Protein AF-A0A444YCC1-F1 (afdb_monomer_lite)

Foldseek 3Di:
DDYDDDDDDDDDDDPPDDDPDDPDPVVVVCVVVVCVVDPDPPDPDDPVVVVVVVCVVCVVVVVVVVVVVVVVVVVVQVVDDPVVVVVCVVVVVVVVVVVVVVVVVVVVVVVVVVVVVVVVVVVVCCVVVVVVVVVVVVVVVVVVVVVVVVVVVVVVVVVVVVVVVVVVVVVVVVVVVVVVVVVVVVVVVVVVVVVVVVVVVVVVVVVVVVPPPDD

pLDDT: mean 73.69, std 21.77, range [30.61, 98.44]

Organism: Arachis hypogaea (NCBI:txid3818)

Secondary structure (DSSP, 8-state):
------------------------HHHHHHHHHHHHHS--TT----HHHHHHHHHHHHTTTHHHHHHHHHHHHHHHHHTS-THHHHHHHHHHHHHHHHHHHHHHHHHHHHHHHHHHHHHHHHHHHHHHHHHHHHHHHHHHHHHHHHHHHHHHHHHHHHHHHHHHHHHHHHHHHHHHHHHHHHHHHHHHHHHHHHHHHHHHHHHHHHHHTTSS---

Radius of gyration: 63.22 Å; chains: 1; bounding box: 136×93×161 Å

Sequence (215 aa):
MASEKTNGEQEMPKKKKNRNEEVKLHDLLNDVVSPILFPEPTNSAPLLHRIKTSLSRNAPLIPQASRNTARDTLLWTRAGSPLRPILLISVGTITILALTGLLVFTLFFLFATINVVIVSLLISLAAAAGCLALFFACVTAIYIAALLVAIFAISTVIFWTIVAIAITTAWIGFFYTVWLVTRKSLGFAKQSLSVTSSAISTCSAAWGTRNLKHD

Structure (mmCIF, N/CA/C/O backbone):
data_AF-A0A444YCC1-F1
#
_entry.id   AF-A0A444YCC1-F1
#
loop_
_atom_site.group_PDB
_atom_site.id
_atom_site.type_symbol
_atom_site.label_atom_id
_atom_site.label_alt_id
_atom_site.label_comp_id
_atom_site.label_asym_id
_atom_site.label_entity_id
_atom_site.label_seq_id
_atom_site.pdbx_PDB_ins_code
_atom_site.Cartn_x
_atom_site.Cartn_y
_atom_site.Cartn_z
_atom_site.occupancy
_atom_site.B_iso_or_equiv
_atom_site.auth_seq_id
_atom_site.auth_comp_id
_atom_site.auth_asym_id
_atom_site.auth_atom_id
_atom_site.pdbx_PDB_model_num
ATOM 1 N N . MET A 1 1 ? -54.655 87.294 47.545 1.00 35.12 1 MET A N 1
ATOM 2 C CA . MET A 1 1 ? -54.633 86.740 48.919 1.00 35.12 1 MET A CA 1
ATOM 3 C C . MET A 1 1 ? -53.958 85.378 48.829 1.00 35.12 1 MET A C 1
ATOM 5 O O . MET A 1 1 ? -54.514 84.517 48.173 1.00 35.12 1 MET A O 1
ATOM 9 N N . ALA A 1 2 ? -52.636 85.325 49.036 1.00 36.91 2 ALA A N 1
ATOM 10 C CA . ALA A 1 2 ? -51.939 84.970 50.296 1.00 36.91 2 ALA A CA 1
ATOM 11 C C . ALA A 1 2 ? -51.845 83.427 50.457 1.00 36.91 2 ALA A C 1
ATOM 13 O O . ALA A 1 2 ? -52.886 82.797 50.552 1.00 36.91 2 ALA A O 1
ATOM 14 N N . SER A 1 3 ? -50.673 82.807 50.192 1.00 37.84 3 SER A N 1
ATOM 15 C CA . SER A 1 3 ? -49.624 82.366 51.169 1.00 37.84 3 SER A CA 1
ATOM 16 C C . SER A 1 3 ? -50.006 81.045 51.885 1.00 37.84 3 SER A C 1
ATOM 18 O O . SER A 1 3 ? -51.179 80.870 52.165 1.00 37.84 3 SER A O 1
ATOM 20 N N . GLU A 1 4 ? -49.188 80.068 52.298 1.00 36.47 4 GLU A N 1
ATOM 21 C CA . GLU A 1 4 ? -47.817 79.549 52.110 1.00 36.47 4 GLU A CA 1
ATOM 22 C C . GLU A 1 4 ? -47.722 78.280 53.027 1.00 36.47 4 GLU A C 1
ATOM 24 O O . GLU A 1 4 ? -48.294 78.328 54.110 1.00 36.47 4 GLU A O 1
ATOM 29 N N . LYS A 1 5 ? -46.971 77.217 52.630 1.00 40.78 5 LYS A N 1
ATOM 30 C CA . LYS A 1 5 ? -46.350 76.102 53.441 1.00 40.78 5 LYS A CA 1
ATOM 31 C C . LYS A 1 5 ? -47.263 75.175 54.302 1.00 40.78 5 LYS A C 1
ATOM 33 O O . LYS A 1 5 ? -48.342 75.565 54.696 1.00 40.78 5 LYS A O 1
ATOM 38 N N . THR A 1 6 ? -46.959 73.913 54.666 1.00 37.59 6 THR A N 1
ATOM 39 C CA . THR A 1 6 ? -45.762 73.031 54.674 1.00 37.59 6 THR A CA 1
ATOM 40 C C . THR A 1 6 ? -46.184 71.570 54.955 1.00 37.59 6 THR A C 1
ATOM 42 O O . THR A 1 6 ? -47.067 71.359 55.773 1.00 37.59 6 THR A O 1
ATOM 45 N N . ASN A 1 7 ? -45.452 70.620 54.353 1.00 34.84 7 ASN A N 1
ATOM 46 C CA . ASN A 1 7 ? -44.925 69.334 54.866 1.00 34.84 7 ASN A CA 1
ATOM 47 C C . ASN A 1 7 ? -45.814 68.290 55.594 1.00 34.84 7 ASN A C 1
ATOM 49 O O . ASN A 1 7 ? -46.506 68.594 56.559 1.00 34.84 7 ASN A O 1
ATOM 53 N N . GLY A 1 8 ? -45.644 67.013 55.220 1.00 34.38 8 GLY A N 1
ATOM 54 C CA . GLY A 1 8 ? -46.211 65.861 55.932 1.00 34.38 8 GLY A CA 1
ATOM 55 C C . GLY A 1 8 ? -45.996 64.517 55.226 1.00 34.38 8 GLY A C 1
ATOM 56 O O . GLY A 1 8 ? -46.880 64.032 54.530 1.00 34.38 8 GLY A O 1
ATOM 57 N N . GLU A 1 9 ? -44.817 63.933 55.429 1.00 35.31 9 GLU A N 1
ATOM 58 C CA . GLU A 1 9 ? -44.459 62.526 55.198 1.00 35.31 9 GLU A CA 1
ATOM 59 C C . GLU A 1 9 ? -45.426 61.562 55.919 1.00 35.31 9 GLU A C 1
ATOM 61 O O . GLU A 1 9 ? -45.633 61.714 57.124 1.00 35.31 9 GLU A O 1
ATOM 66 N N . GLN A 1 10 ? -45.956 60.537 55.234 1.00 35.91 10 GLN A N 1
ATOM 67 C CA . GLN A 1 10 ? -46.425 59.301 55.881 1.00 35.91 10 GLN A CA 1
ATOM 68 C C . GLN A 1 10 ? -46.111 58.062 55.030 1.00 35.91 10 GLN A C 1
ATOM 70 O O . GLN A 1 10 ? -46.593 57.887 53.912 1.00 35.91 10 GLN A O 1
ATOM 75 N N . GLU A 1 11 ? -45.278 57.209 55.619 1.00 32.84 11 GLU A N 1
ATOM 76 C CA . GLU A 1 11 ? -44.880 55.878 55.175 1.00 32.84 11 GLU A CA 1
ATOM 77 C C . GLU A 1 11 ? -46.021 54.838 55.214 1.00 32.84 11 GLU A C 1
ATOM 79 O O . GLU A 1 11 ? -46.992 54.996 55.953 1.00 32.84 11 GLU A O 1
ATOM 84 N N . MET A 1 12 ? -45.762 53.704 54.532 1.00 30.61 12 MET A N 1
ATOM 85 C CA . MET A 1 12 ? -46.132 52.294 54.829 1.00 30.61 12 MET A CA 1
ATOM 86 C C . MET A 1 12 ? -46.953 51.589 53.720 1.00 30.61 12 MET A C 1
ATOM 88 O O . MET A 1 12 ? -47.753 52.242 53.058 1.00 30.61 12 MET A O 1
ATOM 92 N N . PRO A 1 13 ? -46.882 50.242 53.546 1.00 36.12 13 PRO A N 1
ATOM 93 C CA . PRO A 1 13 ? -45.971 49.255 54.140 1.00 36.12 13 PRO A CA 1
ATOM 94 C C . PRO A 1 13 ? -45.279 48.302 53.132 1.00 36.12 13 PRO A C 1
ATOM 96 O O . PRO A 1 13 ? -45.793 47.931 52.075 1.00 36.12 13 PRO A O 1
ATOM 99 N N . LYS A 1 14 ? -44.123 47.778 53.564 1.00 38.72 14 LYS A N 1
ATOM 100 C CA . LYS A 1 14 ? -43.432 46.602 53.012 1.00 38.72 14 LYS A CA 1
ATOM 101 C C . LYS A 1 14 ? -44.364 45.383 52.951 1.00 38.72 14 LYS A C 1
ATOM 103 O O . LYS A 1 14 ? -44.656 44.776 53.980 1.00 38.72 14 LYS A O 1
ATOM 108 N N . LYS A 1 15 ? -44.730 44.931 51.746 1.00 32.81 15 LYS A N 1
ATOM 109 C CA . LYS A 1 15 ? -45.327 43.600 51.544 1.00 32.81 15 LYS A CA 1
ATOM 110 C C . LYS A 1 15 ? -44.224 42.578 51.266 1.00 32.81 15 LYS A C 1
ATOM 112 O O . LYS A 1 15 ? -43.825 42.334 50.132 1.00 32.81 15 LYS A O 1
ATOM 117 N N . LYS A 1 16 ? -43.718 42.002 52.356 1.00 37.00 16 LYS A N 1
ATOM 118 C CA . LYS A 1 16 ? -42.824 40.841 52.398 1.00 37.00 16 LYS A CA 1
ATOM 119 C C . LYS A 1 16 ? -43.537 39.667 51.711 1.00 37.00 16 LYS A C 1
ATOM 121 O O . LYS A 1 16 ? -44.428 39.049 52.292 1.00 37.00 16 LYS A O 1
ATOM 126 N N . LYS A 1 17 ? -43.211 39.399 50.445 1.00 34.69 17 LYS A N 1
ATOM 127 C CA . LYS A 1 17 ? -43.774 38.272 49.693 1.00 34.69 17 LYS A CA 1
ATOM 128 C C . LYS A 1 17 ? -43.020 36.997 50.068 1.00 34.69 17 LYS A C 1
ATOM 130 O O . LYS A 1 17 ? -42.073 36.608 49.398 1.00 34.69 17 LYS A O 1
ATOM 135 N N . ASN A 1 18 ? -43.454 36.369 51.158 1.00 35.28 18 ASN A N 1
ATOM 136 C CA . ASN A 1 18 ? -43.171 34.963 51.422 1.00 35.28 18 ASN A CA 1
ATOM 137 C C . ASN A 1 18 ? -43.801 34.110 50.310 1.00 35.28 18 ASN A C 1
ATOM 139 O O . ASN A 1 18 ? -45.021 33.994 50.238 1.00 35.28 18 ASN A O 1
ATOM 143 N N . ARG A 1 19 ? -42.947 33.536 49.465 1.00 34.12 19 ARG A N 1
ATOM 144 C CA . ARG A 1 19 ? -43.126 32.295 48.691 1.00 34.12 19 ARG A CA 1
ATOM 145 C C . ARG A 1 19 ? -41.697 31.738 48.590 1.00 34.12 19 ARG A C 1
ATOM 147 O O . ARG A 1 19 ? -40.915 32.306 47.845 1.00 34.12 19 ARG A O 1
ATOM 154 N N . ASN A 1 20 ? -41.190 30.814 49.410 1.00 36.00 20 ASN A N 1
ATOM 155 C CA . ASN A 1 20 ? -41.773 29.571 49.922 1.00 36.00 20 ASN A CA 1
ATOM 156 C C . ASN A 1 20 ? -42.631 28.851 48.882 1.00 36.00 20 ASN A C 1
ATOM 158 O O . ASN A 1 20 ? -43.726 28.394 49.173 1.00 36.00 20 ASN A O 1
ATOM 162 N N . GLU A 1 21 ? -42.099 28.769 47.667 1.00 41.75 21 GLU A N 1
ATOM 163 C CA . GLU A 1 21 ? -42.385 27.678 46.748 1.00 41.75 21 GLU A CA 1
ATOM 164 C C . GLU A 1 21 ? -41.040 27.023 46.446 1.00 41.75 21 GLU A C 1
ATOM 166 O O . GLU A 1 21 ? -40.061 27.666 46.069 1.00 41.75 21 GLU A O 1
ATOM 171 N N . GLU A 1 22 ? -40.983 25.748 46.793 1.00 45.16 22 GLU A N 1
ATOM 172 C CA . GLU A 1 22 ? -39.849 24.856 46.676 1.00 45.16 22 GLU A CA 1
ATOM 173 C C . GLU A 1 22 ? -39.360 24.855 45.225 1.00 45.16 22 GLU A C 1
ATOM 175 O O . GLU A 1 22 ? -40.080 24.406 44.336 1.00 45.16 22 GLU A O 1
ATOM 180 N N . VAL A 1 23 ? -38.133 25.326 44.987 1.00 43.66 23 VAL A N 1
ATOM 181 C CA . VAL A 1 23 ? -37.444 25.148 43.702 1.00 43.66 23 VAL A CA 1
ATOM 182 C C . VAL A 1 23 ? -37.165 23.655 43.548 1.00 43.66 23 VAL A C 1
ATOM 184 O O . VAL A 1 23 ? -36.141 23.127 43.984 1.00 43.66 23 VAL A O 1
ATOM 187 N N . LYS A 1 24 ? -38.153 22.944 43.014 1.00 50.44 24 LYS A N 1
ATOM 188 C CA . LYS A 1 24 ? -38.101 21.514 42.746 1.00 50.44 24 LYS A CA 1
ATOM 189 C C . LYS A 1 24 ? -37.291 21.292 41.479 1.00 50.44 24 LYS A C 1
ATOM 191 O O . LYS A 1 24 ? -37.405 22.035 40.510 1.00 50.44 24 LYS A O 1
ATOM 196 N N . LEU A 1 25 ? -36.516 20.209 41.473 1.00 49.31 25 LEU A N 1
ATOM 197 C CA . LEU A 1 25 ? -35.691 19.747 40.349 1.00 49.31 25 LEU A CA 1
ATOM 198 C C . LEU A 1 25 ? -36.462 19.706 39.011 1.00 49.31 25 LEU A C 1
ATOM 200 O O . LEU A 1 25 ? -35.866 19.836 37.948 1.00 49.31 25 LEU A O 1
ATOM 204 N N . HIS A 1 26 ? -37.787 19.556 39.085 1.00 48.75 26 HIS A N 1
ATOM 205 C CA . HIS A 1 26 ? -38.714 19.583 37.959 1.00 48.75 26 HIS A CA 1
ATOM 206 C C . HIS A 1 26 ? -38.816 20.948 37.264 1.00 48.75 26 HIS A C 1
ATOM 208 O O . HIS A 1 26 ? -38.885 20.957 36.041 1.00 48.75 26 HIS A O 1
ATOM 214 N N . ASP A 1 27 ? -38.753 22.074 37.984 1.00 54.50 27 ASP A N 1
ATOM 215 C CA . ASP A 1 27 ? -38.752 23.408 37.359 1.00 54.50 27 ASP A CA 1
ATOM 216 C C . ASP A 1 27 ? -37.454 23.650 36.591 1.00 54.50 27 ASP A C 1
ATOM 218 O O . ASP A 1 27 ? -37.480 24.183 35.489 1.00 54.50 27 ASP A O 1
ATOM 222 N N . LEU A 1 28 ? -36.321 23.170 37.114 1.00 56.84 28 LEU A N 1
ATOM 223 C CA . LEU A 1 28 ? -35.037 23.261 36.414 1.00 56.84 28 LEU A CA 1
ATOM 224 C C . LEU A 1 28 ? -34.970 22.323 35.208 1.00 56.84 28 LEU A C 1
ATOM 226 O O . LEU A 1 28 ? -34.358 22.660 34.200 1.00 56.84 28 LEU A O 1
ATOM 230 N N . LEU A 1 29 ? -35.609 21.153 35.287 1.00 58.28 29 LEU A N 1
ATOM 231 C CA . LEU A 1 29 ? -35.707 20.251 34.144 1.00 58.28 29 LEU A CA 1
ATOM 232 C C . LEU A 1 29 ? -36.605 20.850 33.057 1.00 58.28 29 LEU A C 1
ATOM 234 O O . LEU A 1 29 ? -36.247 20.800 31.886 1.00 58.28 29 LEU A O 1
ATOM 238 N N . ASN A 1 30 ? -37.735 21.448 33.439 1.00 59.72 30 ASN A N 1
ATOM 239 C CA . ASN A 1 30 ? -38.674 22.062 32.507 1.00 59.72 30 ASN A CA 1
ATOM 240 C C . ASN A 1 30 ? -38.105 23.348 31.882 1.00 59.72 30 ASN A C 1
ATOM 242 O O . ASN A 1 30 ? -38.304 23.585 30.696 1.00 59.72 30 ASN A O 1
ATOM 246 N N . ASP A 1 31 ? -37.316 24.123 32.630 1.00 58.84 31 ASP A N 1
ATOM 247 C CA . ASP A 1 31 ? -36.595 25.305 32.135 1.00 58.84 31 ASP A CA 1
ATOM 248 C C . ASP A 1 31 ? -35.421 24.942 31.204 1.00 58.84 31 ASP A C 1
ATOM 250 O O . ASP A 1 31 ? -35.111 25.668 30.265 1.00 58.84 31 ASP A O 1
ATOM 254 N N . VAL A 1 32 ? -34.801 23.770 31.390 1.00 56.09 32 VAL A N 1
ATOM 255 C CA . VAL A 1 32 ? -33.779 23.238 30.468 1.00 56.09 32 VAL A CA 1
ATOM 256 C C . VAL A 1 32 ? -34.406 22.607 29.219 1.00 56.09 32 VAL A C 1
ATOM 258 O O . VAL A 1 32 ? -33.823 22.676 28.139 1.00 56.09 32 VAL A O 1
ATOM 261 N N . VAL A 1 33 ? -35.594 22.011 29.345 1.00 56.41 33 VAL A N 1
ATOM 262 C CA . VAL A 1 33 ? -36.307 21.306 28.265 1.00 56.41 33 VAL A CA 1
ATOM 263 C C . VAL A 1 33 ? -37.128 22.258 27.382 1.00 56.41 33 VAL A C 1
ATOM 265 O O . VAL A 1 33 ? -37.173 22.070 26.166 1.00 56.41 33 VAL A O 1
ATOM 268 N N . SER A 1 34 ? -37.711 23.316 27.950 1.00 49.16 34 SER A N 1
ATOM 269 C CA . SER A 1 34 ? -38.499 24.333 27.233 1.00 49.16 34 SER A CA 1
ATOM 270 C C . SER A 1 34 ? -37.759 24.980 26.040 1.00 49.16 34 SER A C 1
ATOM 272 O O . SER A 1 34 ? -38.293 24.954 24.928 1.00 49.16 34 SER A O 1
ATOM 274 N N . PRO A 1 35 ? -36.497 25.445 26.167 1.00 50.81 35 PRO A N 1
ATOM 275 C CA . PRO A 1 35 ? -35.747 26.023 25.047 1.00 50.81 35 PRO A CA 1
ATOM 276 C C . PRO A 1 35 ? -35.189 24.986 24.056 1.00 50.81 35 PRO A C 1
ATOM 278 O O . PRO A 1 35 ? -34.609 25.371 23.041 1.00 50.81 35 PRO A O 1
ATOM 281 N N . ILE A 1 36 ? -35.316 23.685 24.346 1.00 51.00 36 ILE A N 1
ATOM 282 C CA . ILE A 1 36 ? -34.936 22.590 23.436 1.00 51.00 36 ILE A CA 1
ATOM 283 C C . ILE A 1 36 ? -36.119 22.204 22.533 1.00 51.00 36 ILE A C 1
ATOM 285 O O . ILE A 1 36 ? -35.900 21.801 21.392 1.00 51.00 36 ILE A O 1
ATOM 289 N N . LEU A 1 37 ? -37.359 22.349 23.016 1.00 49.47 37 LEU A N 1
ATOM 290 C CA . LEU A 1 37 ? -38.579 21.977 22.288 1.00 49.47 37 LEU A CA 1
ATOM 291 C C . LEU A 1 37 ? -39.201 23.117 21.463 1.00 49.47 37 LEU A C 1
ATOM 293 O O . LEU A 1 37 ? -39.882 22.820 20.485 1.00 49.47 37 LEU A O 1
ATOM 297 N N . PHE A 1 38 ? -38.945 24.392 21.791 1.00 46.38 38 PHE A N 1
ATOM 298 C CA . PHE A 1 38 ? -39.441 25.541 21.017 1.00 46.38 38 PHE A CA 1
ATOM 299 C C . PHE A 1 38 ? -38.315 26.539 20.685 1.00 46.38 38 PHE A C 1
ATOM 301 O O . PHE A 1 38 ? -37.919 27.331 21.542 1.00 46.38 38 PHE A O 1
ATOM 308 N N . PRO A 1 39 ? -37.762 26.514 19.458 1.00 44.41 39 PRO A N 1
ATOM 309 C CA . PRO A 1 39 ? -36.734 27.462 19.041 1.00 44.41 39 PRO A CA 1
ATOM 310 C C . PRO A 1 39 ? -37.333 28.833 18.678 1.00 44.41 39 PRO A C 1
ATOM 312 O O . PRO A 1 39 ? -38.120 28.947 17.742 1.00 44.41 39 PRO A O 1
ATOM 315 N N . GLU A 1 40 ? -36.895 29.886 19.372 1.00 43.38 40 GLU A N 1
ATOM 316 C CA . GLU A 1 40 ? -37.082 31.283 18.949 1.00 43.38 40 GLU A CA 1
ATOM 317 C C . GLU A 1 40 ? -36.121 31.583 17.766 1.00 43.38 40 GLU A C 1
ATOM 319 O O . GLU A 1 40 ? -34.923 31.283 17.862 1.00 43.38 40 GLU A O 1
ATOM 324 N N . PRO A 1 41 ? -36.590 32.153 16.639 1.00 48.22 41 PRO A N 1
ATOM 325 C CA . PRO A 1 41 ? -35.938 32.053 15.323 1.00 48.22 41 PRO A CA 1
ATOM 326 C C . PRO A 1 41 ? -34.721 32.971 15.081 1.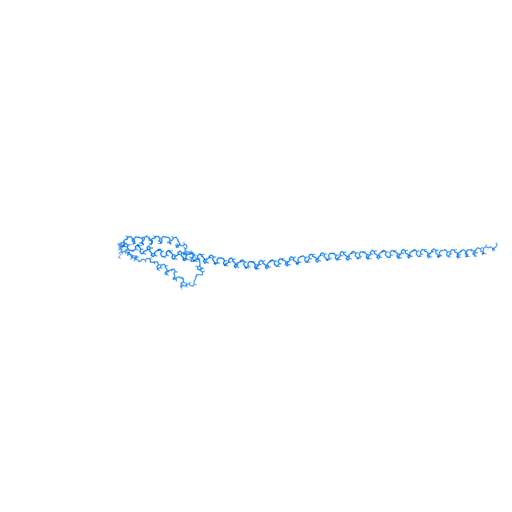00 48.22 41 PRO A C 1
ATOM 328 O O . PRO A 1 41 ? -34.418 33.285 13.933 1.00 48.22 41 PRO A O 1
ATOM 331 N N . THR A 1 42 ? -34.002 33.430 16.110 1.00 47.56 42 THR A N 1
ATOM 332 C CA . THR A 1 42 ? -33.028 34.531 15.932 1.00 47.56 42 THR A CA 1
ATOM 333 C C . THR A 1 42 ? -31.608 34.297 16.437 1.00 47.56 42 THR A C 1
ATOM 335 O O . THR A 1 42 ? -30.797 35.209 16.319 1.00 47.56 42 THR A O 1
ATOM 338 N N . ASN A 1 43 ? -31.230 33.113 16.935 1.00 44.94 43 ASN A N 1
ATOM 339 C CA . ASN A 1 43 ? -29.835 32.895 17.349 1.00 44.94 43 ASN A CA 1
ATOM 340 C C . ASN A 1 43 ? -29.288 31.494 17.044 1.00 44.94 43 ASN A C 1
ATOM 342 O O . ASN A 1 43 ? -29.408 30.555 17.833 1.00 44.94 43 ASN A O 1
ATOM 346 N N . SER A 1 44 ? -28.597 31.412 15.908 1.00 47.88 44 SER A N 1
ATOM 347 C CA . SER A 1 44 ? -27.815 30.283 15.395 1.00 47.88 44 SER A CA 1
ATOM 348 C C . SER A 1 44 ? -26.550 30.010 16.227 1.00 47.88 44 SER A C 1
ATOM 350 O O . SER A 1 44 ? -25.430 30.149 15.741 1.00 47.88 44 SER A O 1
ATOM 352 N N . ALA A 1 45 ? -26.703 29.632 17.498 1.00 54.94 45 ALA A N 1
ATOM 353 C CA . ALA A 1 45 ? -25.598 29.152 18.330 1.00 54.94 45 ALA A CA 1
ATOM 354 C C . ALA A 1 45 ? -25.638 27.612 18.428 1.00 54.94 45 ALA A C 1
ATOM 356 O O . ALA A 1 45 ? -26.681 27.057 18.780 1.00 54.94 45 ALA A O 1
ATOM 357 N N . PRO A 1 46 ? -24.530 26.899 18.141 1.00 54.50 46 PRO A N 1
ATOM 358 C CA . PRO A 1 46 ? -24.527 25.442 18.045 1.00 54.50 46 PRO A CA 1
ATOM 359 C C . PRO A 1 46 ? -24.881 24.786 19.387 1.00 54.50 46 PRO A C 1
ATOM 361 O O . PRO A 1 46 ? -24.316 25.126 20.429 1.00 54.50 46 PRO A O 1
ATOM 364 N N . LEU A 1 47 ? -25.797 23.810 19.350 1.00 56.12 47 LEU A N 1
ATOM 365 C CA . LEU A 1 47 ? -26.357 23.099 20.513 1.00 56.12 47 LEU A CA 1
ATOM 366 C C . LEU A 1 47 ? -25.282 22.575 21.477 1.00 56.12 47 LEU A C 1
ATOM 368 O O . LEU A 1 47 ? -25.432 22.652 22.695 1.00 56.12 47 LEU A O 1
ATOM 372 N N . LEU A 1 48 ? -24.146 22.129 20.938 1.00 49.12 48 LEU A N 1
ATOM 373 C CA . LEU A 1 48 ? -23.011 21.627 21.712 1.00 49.12 48 LEU A CA 1
ATOM 374 C C . LEU A 1 48 ? -22.342 22.705 22.574 1.00 49.12 48 LEU A C 1
ATOM 376 O O . LEU A 1 48 ? -21.863 22.400 23.663 1.00 49.12 48 LEU A O 1
ATOM 380 N N . HIS A 1 49 ? -22.342 23.968 22.137 1.00 53.03 49 HIS A N 1
ATOM 381 C CA . HIS A 1 49 ? -21.794 25.072 22.923 1.00 53.03 49 HIS A CA 1
ATOM 382 C C . HIS A 1 49 ? -22.676 25.374 24.140 1.00 53.03 49 HIS A C 1
ATOM 384 O O . HIS A 1 49 ? -22.149 25.601 25.225 1.00 53.03 49 HIS A O 1
ATOM 390 N N . ARG A 1 50 ? -24.008 25.304 23.993 1.00 54.50 50 ARG A N 1
ATOM 391 C CA . ARG A 1 50 ? -24.964 25.484 25.103 1.00 54.50 50 ARG A CA 1
ATOM 392 C C . ARG A 1 50 ? -24.976 24.306 26.074 1.00 54.50 50 ARG A C 1
ATOM 394 O O . ARG A 1 50 ? -25.012 24.516 27.281 1.00 54.50 50 ARG A O 1
ATOM 401 N N . ILE A 1 51 ? -24.881 23.075 25.573 1.00 61.72 51 ILE A N 1
ATOM 402 C CA . ILE A 1 51 ? -24.783 21.884 26.430 1.00 61.72 51 ILE A CA 1
ATOM 403 C C . ILE A 1 51 ? -23.475 21.925 27.230 1.00 61.72 51 ILE A C 1
ATOM 405 O O . ILE A 1 51 ? -23.482 21.693 28.435 1.00 61.72 51 ILE A O 1
ATOM 409 N N . LYS A 1 52 ? -22.361 22.306 26.593 1.00 60.88 52 LYS A N 1
ATOM 410 C CA . LYS A 1 52 ? -21.056 22.436 27.250 1.00 60.88 52 LYS A CA 1
ATOM 411 C C . LYS A 1 52 ? -21.034 23.543 28.312 1.00 60.88 52 LYS A C 1
ATOM 413 O O . LYS A 1 52 ? -20.460 23.322 29.375 1.00 60.88 52 LYS A O 1
ATOM 418 N N . THR A 1 53 ? -21.668 24.697 28.080 1.00 58.97 53 THR A N 1
ATOM 419 C CA . THR A 1 53 ? -21.714 25.795 29.068 1.00 58.97 53 THR A CA 1
ATOM 420 C C . THR A 1 53 ? -22.715 25.558 30.200 1.00 58.97 53 THR A C 1
ATOM 422 O O . THR A 1 53 ? -22.417 25.909 31.343 1.00 58.97 53 THR A O 1
ATOM 425 N N . SER A 1 54 ? -23.855 24.907 29.945 1.00 52.12 54 SER A N 1
ATOM 426 C CA . SER A 1 54 ? -24.772 24.481 31.016 1.00 52.12 54 SER A CA 1
ATOM 427 C C . SER A 1 54 ? -24.180 23.356 31.862 1.00 52.12 54 SER A C 1
ATOM 429 O O . SER A 1 54 ? -24.297 23.374 33.088 1.00 52.12 54 SER A O 1
ATOM 431 N N . LEU A 1 55 ? -23.478 22.406 31.239 1.00 58.06 55 LEU A N 1
ATOM 432 C CA . LEU A 1 55 ? -22.814 21.330 31.965 1.00 58.06 55 LEU A CA 1
ATOM 433 C C . LEU A 1 55 ? -21.614 21.848 32.766 1.00 58.06 55 LEU A C 1
ATOM 435 O O . LEU A 1 55 ? -21.446 21.433 33.905 1.00 58.06 55 LEU A O 1
ATOM 439 N N . SER A 1 56 ? -20.829 22.807 32.256 1.00 60.22 56 SER A N 1
ATOM 440 C CA . SER A 1 56 ? -19.722 23.387 33.035 1.00 60.22 56 SER A CA 1
ATOM 441 C C . SER A 1 56 ? -20.196 24.235 34.220 1.00 60.22 56 SER A C 1
ATOM 443 O O . SER A 1 56 ? -19.469 24.349 35.204 1.00 60.22 56 SER A O 1
ATOM 445 N N . ARG A 1 57 ? -21.402 24.821 34.156 1.00 57.12 57 ARG A N 1
ATOM 446 C CA . ARG A 1 57 ? -22.007 25.548 35.286 1.00 57.12 57 ARG A CA 1
ATOM 447 C C . ARG A 1 57 ? -22.597 24.623 36.350 1.00 57.12 57 ARG A C 1
ATOM 449 O O . ARG A 1 57 ? -22.485 24.934 37.530 1.00 57.12 57 ARG A O 1
ATOM 456 N N . ASN A 1 58 ? -23.169 23.487 35.953 1.00 54.53 58 ASN A N 1
ATOM 457 C CA . ASN A 1 58 ? -23.847 22.574 36.880 1.00 54.53 58 ASN A CA 1
ATOM 458 C C . ASN A 1 58 ? -22.978 21.395 37.352 1.00 54.53 58 ASN A C 1
ATOM 460 O O . ASN A 1 58 ? -23.262 20.826 38.402 1.00 54.53 58 ASN A O 1
ATOM 464 N N . ALA A 1 59 ? -21.889 21.058 36.654 1.00 61.25 59 ALA A N 1
ATOM 465 C CA . ALA A 1 59 ? -20.945 20.007 37.045 1.00 61.25 59 ALA A CA 1
ATOM 466 C C . ALA A 1 59 ? -20.417 20.108 38.493 1.00 61.25 59 ALA A C 1
ATOM 468 O O . ALA A 1 59 ? -20.390 19.076 39.163 1.00 61.25 59 ALA A O 1
ATOM 469 N N . PRO A 1 60 ? -20.047 21.289 39.036 1.00 64.12 60 PRO A N 1
ATOM 470 C CA . PRO A 1 60 ? -19.606 21.380 40.431 1.00 64.12 60 PRO A CA 1
ATOM 471 C C . PRO A 1 60 ? -20.752 21.267 41.454 1.00 64.12 60 PRO A C 1
ATOM 473 O O . PRO A 1 60 ? -20.489 21.057 42.638 1.00 64.12 60 PRO A O 1
ATOM 476 N N . LEU A 1 61 ? -22.014 21.367 41.021 1.00 60.56 61 LEU A N 1
ATOM 477 C CA . LEU A 1 61 ? -23.196 21.302 41.889 1.00 60.56 61 LEU A CA 1
ATOM 478 C C . LEU A 1 61 ? -23.766 19.881 42.020 1.00 60.56 61 LEU A C 1
ATOM 480 O O . LEU A 1 61 ? -24.398 19.574 43.028 1.00 60.56 61 LEU A O 1
ATOM 484 N N . ILE A 1 62 ? -23.490 18.985 41.066 1.00 67.69 62 ILE A N 1
ATOM 485 C CA . ILE A 1 62 ? -23.931 17.576 41.106 1.00 67.69 62 ILE A CA 1
ATOM 486 C C . ILE A 1 62 ? -23.387 16.831 42.345 1.00 67.69 62 ILE A C 1
ATOM 488 O O . ILE A 1 62 ? -24.175 16.169 43.029 1.00 67.69 62 ILE A O 1
ATOM 492 N N . PRO A 1 63 ? -22.093 16.960 42.716 1.00 69.06 63 PRO A N 1
ATOM 493 C CA . PRO A 1 63 ? -21.569 16.322 43.921 1.00 69.06 63 PRO A CA 1
ATOM 494 C C . PRO A 1 63 ? -22.196 16.884 45.198 1.00 69.06 63 PRO A C 1
ATOM 496 O O . PRO A 1 63 ? -22.393 16.147 46.163 1.00 69.06 63 PRO A O 1
ATOM 499 N N . GLN A 1 64 ? -22.513 18.184 45.216 1.00 65.69 64 GLN A N 1
ATOM 500 C CA . GLN A 1 64 ? -23.093 18.853 46.382 1.00 65.69 64 GLN A CA 1
ATOM 501 C C . GLN A 1 64 ? -24.566 18.473 46.577 1.00 65.69 64 GLN A C 1
ATOM 503 O O . GLN A 1 64 ? -24.953 18.114 47.688 1.00 65.69 64 GLN A O 1
ATOM 508 N N . ALA A 1 65 ? -25.357 18.456 45.501 1.00 64.81 65 ALA A N 1
ATOM 509 C CA . ALA A 1 65 ? -26.747 18.005 45.524 1.00 64.81 65 ALA A CA 1
ATOM 510 C C . ALA A 1 65 ? -26.854 16.523 45.921 1.00 64.81 65 ALA A C 1
ATOM 512 O O . ALA A 1 65 ? -27.640 16.177 46.800 1.00 64.81 65 ALA A O 1
ATOM 513 N N . SER A 1 66 ? -25.988 15.664 45.368 1.00 71.69 66 SER A N 1
ATOM 514 C CA . SER A 1 66 ? -25.903 14.252 45.760 1.00 71.69 66 SER A CA 1
ATOM 515 C C . SER A 1 66 ? -25.600 14.084 47.252 1.00 71.69 66 SER A C 1
ATOM 517 O O . SER A 1 66 ? -26.272 13.311 47.935 1.00 71.69 66 SER A O 1
ATOM 519 N N . ARG A 1 67 ? -24.625 14.833 47.786 1.00 72.44 67 ARG A N 1
ATOM 520 C CA . ARG A 1 67 ? -24.257 14.765 49.208 1.00 72.44 67 ARG A CA 1
ATOM 521 C C . ARG A 1 67 ? -25.383 15.211 50.134 1.00 72.44 67 ARG A C 1
ATOM 523 O O . ARG A 1 67 ? -25.528 14.633 51.210 1.00 72.44 67 ARG A O 1
ATOM 530 N N . ASN A 1 68 ? -26.154 16.221 49.739 1.00 74.44 68 ASN A N 1
ATOM 531 C CA . ASN A 1 68 ? -27.247 16.735 50.558 1.00 74.44 68 ASN A CA 1
ATOM 532 C C . ASN A 1 68 ? -28.425 15.752 50.595 1.00 74.44 68 ASN A C 1
ATOM 534 O O . ASN A 1 68 ? -28.900 15.404 51.671 1.00 74.44 68 ASN A O 1
ATOM 538 N N . THR A 1 69 ? -28.802 15.188 49.444 1.00 70.88 69 THR A N 1
ATOM 539 C CA . THR A 1 69 ? -29.830 14.139 49.370 1.00 70.88 69 THR A CA 1
ATOM 540 C C . THR A 1 69 ? -29.403 12.858 50.090 1.00 70.88 69 THR A C 1
ATOM 542 O O . THR A 1 69 ? -30.218 12.224 50.763 1.00 70.88 69 THR A O 1
ATOM 545 N N . ALA A 1 70 ? -28.119 12.489 50.020 1.00 70.81 70 ALA A N 1
ATOM 546 C CA . ALA A 1 70 ? -27.583 11.367 50.785 1.00 70.81 70 ALA A CA 1
ATOM 547 C C . ALA A 1 70 ? -27.691 11.610 52.297 1.00 70.81 70 ALA A C 1
ATOM 549 O O . ALA A 1 70 ? -28.024 10.692 53.033 1.00 70.81 70 ALA A O 1
ATOM 550 N N . ARG A 1 71 ? -27.462 12.838 52.783 1.00 75.31 71 ARG A N 1
ATOM 551 C CA . ARG A 1 71 ? -27.615 13.163 54.211 1.00 75.31 71 ARG A CA 1
ATOM 552 C C . ARG A 1 71 ? -29.066 13.139 54.675 1.00 75.31 71 ARG A C 1
ATOM 554 O O . ARG A 1 71 ? -29.326 12.579 55.736 1.00 75.31 71 ARG A O 1
ATOM 561 N N . ASP A 1 72 ? -29.989 13.684 53.889 1.00 74.69 72 ASP A N 1
ATOM 562 C CA . ASP A 1 72 ? -31.415 13.690 54.239 1.00 74.69 72 ASP A CA 1
ATOM 563 C C . ASP A 1 72 ? -32.001 12.280 54.267 1.00 74.69 72 ASP A C 1
ATOM 565 O O . ASP A 1 72 ? -32.705 11.911 55.207 1.00 74.69 72 ASP A O 1
ATOM 569 N N . THR A 1 73 ? -31.649 11.448 53.286 1.00 72.06 73 THR A N 1
ATOM 570 C CA . THR A 1 73 ? -32.052 10.036 53.284 1.00 72.06 73 THR A CA 1
ATOM 571 C C . THR A 1 73 ? -31.439 9.279 54.463 1.00 72.06 73 THR A C 1
ATOM 573 O O . THR A 1 73 ? -32.147 8.527 55.127 1.00 72.06 73 THR A O 1
ATOM 576 N N . LEU A 1 74 ? -30.176 9.532 54.820 1.00 70.81 74 LEU A N 1
ATOM 577 C CA . LEU A 1 74 ? -29.519 8.884 55.964 1.00 70.81 74 LEU A CA 1
ATOM 578 C C . LEU A 1 74 ? -30.141 9.311 57.308 1.00 70.81 74 LEU A C 1
ATOM 580 O O . LEU A 1 74 ? -30.407 8.462 58.159 1.00 70.81 74 LEU A O 1
ATOM 584 N N . LEU A 1 75 ? -30.463 10.595 57.491 1.00 72.44 75 LEU A N 1
ATOM 585 C CA . LEU A 1 75 ? -31.171 11.082 58.683 1.00 72.44 75 LEU A CA 1
ATOM 586 C C . LEU A 1 75 ? -32.597 10.517 58.774 1.00 72.44 75 LEU A C 1
ATOM 588 O O . LEU A 1 75 ? -33.007 10.070 59.845 1.00 72.44 75 LEU A O 1
ATOM 592 N N . TRP A 1 76 ? -33.316 10.440 57.651 1.00 70.38 76 TRP A N 1
ATOM 593 C CA . TRP A 1 76 ? -34.646 9.830 57.577 1.00 70.38 76 TRP A CA 1
ATOM 594 C C . TRP A 1 76 ? -34.625 8.328 57.898 1.00 70.38 76 TRP A C 1
ATOM 596 O O . TRP A 1 76 ? -35.508 7.829 58.595 1.00 70.38 76 TRP A O 1
ATOM 606 N N . THR A 1 77 ? -33.588 7.603 57.465 1.00 67.00 77 THR A N 1
ATOM 607 C CA . THR A 1 77 ? -33.426 6.178 57.806 1.00 67.00 77 THR A CA 1
ATOM 608 C C . THR A 1 77 ? -33.112 5.943 59.279 1.00 67.00 77 THR A C 1
ATOM 610 O O . THR A 1 77 ? -33.482 4.901 59.815 1.00 67.00 77 THR A O 1
ATOM 613 N N . ARG A 1 78 ? -32.478 6.915 59.948 1.00 65.75 78 ARG A N 1
ATOM 614 C CA . ARG A 1 78 ? -32.124 6.840 61.372 1.00 65.75 78 ARG A CA 1
ATOM 615 C C . ARG A 1 78 ? -33.290 7.198 62.302 1.00 65.75 78 ARG A C 1
ATOM 617 O O . ARG A 1 78 ? -33.270 6.798 63.460 1.00 65.75 78 ARG A O 1
ATOM 624 N N . ALA A 1 79 ? -34.297 7.919 61.805 1.00 69.88 79 ALA A N 1
ATOM 625 C CA . ALA A 1 79 ? -35.472 8.357 62.565 1.00 69.88 79 ALA A CA 1
ATOM 626 C C . ALA A 1 79 ? -36.678 7.386 62.498 1.00 69.88 79 ALA A C 1
ATOM 628 O O . ALA A 1 79 ? -37.734 7.692 63.048 1.00 69.88 79 ALA A O 1
ATOM 629 N N . GLY A 1 80 ? -36.557 6.235 61.819 1.00 65.50 80 GLY A N 1
ATOM 630 C CA . GLY A 1 80 ? -37.659 5.288 61.577 1.00 65.50 80 GLY A CA 1
ATOM 631 C C . GLY A 1 80 ? -37.405 3.843 62.040 1.00 65.50 80 GLY A C 1
ATOM 632 O O . GLY A 1 80 ? -36.315 3.488 62.471 1.00 65.50 80 GLY A O 1
ATOM 633 N N . SER A 1 81 ? -38.443 3.001 61.923 1.00 72.94 81 SER A N 1
ATOM 634 C CA . SER A 1 81 ? -38.473 1.578 62.326 1.00 72.94 81 SER A CA 1
ATOM 635 C C . SER A 1 81 ? -37.307 0.731 61.754 1.00 72.94 81 SER A C 1
ATOM 637 O O . SER A 1 81 ? -36.971 0.900 60.575 1.00 72.94 81 SER A O 1
ATOM 639 N N . PRO A 1 82 ? -36.739 -0.228 62.525 1.00 70.12 82 PRO A N 1
ATOM 640 C CA . PRO A 1 82 ? -35.536 -1.006 62.173 1.00 70.12 82 PRO A CA 1
ATOM 641 C C . PRO A 1 82 ? -35.629 -1.851 60.887 1.00 70.12 82 PRO A C 1
ATOM 643 O O . PRO A 1 82 ? -34.605 -2.295 60.375 1.00 70.12 82 PRO A O 1
ATOM 646 N N . LEU A 1 83 ? -36.821 -2.038 60.312 1.00 75.38 83 LEU A N 1
ATOM 647 C CA . LEU A 1 83 ? -37.014 -2.763 59.046 1.00 75.38 83 LEU A CA 1
ATOM 648 C C . LEU A 1 83 ? -36.615 -1.950 57.800 1.00 75.38 83 LEU A C 1
ATOM 650 O O . LEU A 1 83 ? -36.207 -2.519 56.788 1.00 75.38 83 LEU A O 1
ATOM 654 N N . ARG A 1 84 ? -36.706 -0.615 57.861 1.00 75.94 84 ARG A N 1
ATOM 655 C CA . ARG A 1 84 ? -36.376 0.280 56.736 1.00 75.94 84 ARG A CA 1
ATOM 656 C C . ARG A 1 84 ? -34.900 0.233 56.318 1.00 75.94 84 ARG A C 1
ATOM 658 O O . ARG A 1 84 ? -34.657 0.106 55.118 1.00 75.94 84 ARG A O 1
ATOM 665 N N . PRO A 1 85 ? -33.914 0.307 57.235 1.00 79.31 85 PRO A N 1
ATOM 666 C CA . PRO A 1 85 ? -32.509 0.219 56.845 1.00 79.31 85 PRO A CA 1
ATOM 667 C C . PRO A 1 85 ? -32.153 -1.148 56.246 1.00 79.31 85 PRO A C 1
ATOM 669 O O . PRO A 1 85 ? -31.411 -1.196 55.273 1.00 79.31 85 PRO A O 1
ATOM 672 N N . ILE A 1 86 ? -32.731 -2.247 56.741 1.00 83.00 86 ILE A N 1
ATOM 673 C CA . ILE A 1 86 ? -32.461 -3.599 56.218 1.00 83.00 86 ILE A CA 1
ATOM 674 C C . ILE A 1 86 ? -32.956 -3.740 54.770 1.00 83.00 86 ILE A C 1
ATOM 676 O O . ILE A 1 86 ? -32.228 -4.239 53.910 1.00 83.00 86 ILE A O 1
ATOM 680 N N . LEU A 1 87 ? -34.165 -3.248 54.474 1.00 83.62 87 LEU A N 1
ATOM 681 C CA . LEU A 1 87 ? -34.703 -3.235 53.110 1.00 83.62 87 LEU A CA 1
ATOM 682 C C . LEU A 1 87 ? -33.875 -2.355 52.166 1.00 83.62 87 LEU A C 1
ATOM 684 O O . LEU A 1 87 ? -33.609 -2.763 51.040 1.00 83.62 87 LEU A O 1
ATOM 688 N N . LEU A 1 88 ? -33.432 -1.180 52.619 1.00 85.31 88 LEU A N 1
ATOM 689 C CA . LEU A 1 88 ? -32.583 -0.282 51.830 1.00 85.31 88 LEU A CA 1
ATOM 690 C C . LEU A 1 88 ? -31.199 -0.862 51.553 1.00 85.31 88 LEU A C 1
ATOM 692 O O . LEU A 1 88 ? -30.711 -0.712 50.437 1.00 85.31 88 LEU A O 1
ATOM 696 N N . ILE A 1 89 ? -30.581 -1.536 52.529 1.00 85.81 89 ILE A N 1
ATOM 697 C CA . ILE A 1 89 ? -29.328 -2.262 52.301 1.00 85.81 89 ILE A CA 1
ATOM 698 C C . ILE A 1 89 ? -29.557 -3.336 51.236 1.00 85.81 89 ILE A C 1
ATOM 700 O O . ILE A 1 89 ? -28.808 -3.373 50.270 1.00 85.81 89 ILE A O 1
ATOM 704 N N . SER A 1 90 ? -30.611 -4.148 51.354 1.00 90.12 90 SER A N 1
ATOM 705 C CA . SER A 1 90 ? -30.894 -5.228 50.399 1.00 90.12 90 SER A CA 1
ATOM 706 C C . SER A 1 90 ? -31.155 -4.702 48.982 1.00 90.12 90 SER A C 1
ATOM 708 O O . SER A 1 90 ? -30.467 -5.081 48.032 1.00 90.12 90 SER A O 1
ATOM 710 N N . VAL A 1 91 ? -32.082 -3.750 48.835 1.00 91.56 91 VAL A N 1
ATOM 711 C CA . VAL A 1 91 ? -32.385 -3.099 47.550 1.00 91.56 91 VAL A CA 1
ATOM 712 C C . VAL A 1 91 ? -31.157 -2.372 47.002 1.00 91.56 91 VAL A C 1
ATOM 714 O O . VAL A 1 91 ? -30.886 -2.435 45.803 1.00 91.56 91 VAL A O 1
ATOM 717 N N . GLY A 1 92 ? -30.377 -1.725 47.868 1.00 89.94 92 GLY A N 1
ATOM 718 C CA . GLY A 1 92 ? -29.129 -1.058 47.520 1.00 89.94 92 GLY A CA 1
ATOM 719 C C . GLY A 1 92 ? -28.077 -2.033 47.002 1.00 89.94 92 GLY A C 1
ATOM 720 O O . GLY A 1 92 ? -27.475 -1.769 45.968 1.00 89.94 92 GLY A O 1
ATOM 721 N N . THR A 1 93 ? -27.891 -3.186 47.648 1.00 91.88 93 THR A N 1
ATOM 722 C CA . THR A 1 93 ? -26.950 -4.220 47.198 1.00 91.88 93 THR A CA 1
ATOM 723 C C . THR A 1 93 ? -27.371 -4.803 45.854 1.00 91.88 93 THR A C 1
ATOM 725 O O . THR A 1 93 ? -26.530 -4.908 44.967 1.00 91.88 93 THR A O 1
ATOM 728 N N . ILE A 1 94 ? -28.658 -5.111 45.655 1.00 94.31 94 ILE A N 1
ATOM 729 C CA . ILE A 1 94 ? -29.174 -5.600 44.364 1.00 94.31 94 ILE A CA 1
ATOM 730 C C . ILE A 1 94 ? -28.960 -4.545 43.271 1.00 94.31 94 ILE A C 1
ATOM 732 O O . ILE A 1 94 ? -28.502 -4.869 42.178 1.00 94.31 94 ILE A O 1
ATOM 736 N N . THR A 1 95 ? -29.228 -3.274 43.580 1.00 93.25 95 THR A N 1
ATOM 737 C CA . THR A 1 95 ? -29.030 -2.148 42.656 1.00 93.25 95 THR A CA 1
ATOM 738 C C . THR A 1 95 ? -27.554 -1.967 42.310 1.00 93.25 95 THR A C 1
ATOM 740 O O . THR A 1 95 ? -27.215 -1.857 41.139 1.00 93.25 95 THR A O 1
ATOM 743 N N . ILE A 1 96 ? -26.653 -1.992 43.296 1.00 92.31 96 ILE A N 1
ATOM 744 C CA . ILE A 1 96 ? -25.202 -1.894 43.078 1.00 92.31 96 ILE A CA 1
ATOM 745 C C . ILE A 1 96 ? -24.700 -3.082 42.259 1.00 92.31 96 ILE A C 1
ATOM 747 O O . ILE A 1 96 ? -23.888 -2.894 41.355 1.00 92.31 96 ILE A O 1
ATOM 751 N N . LEU A 1 97 ? -25.191 -4.290 42.535 1.00 95.69 97 LEU A N 1
ATOM 752 C CA . LEU A 1 97 ? -24.826 -5.485 41.784 1.00 95.69 97 LEU A CA 1
ATOM 753 C C . LEU A 1 97 ? -25.294 -5.380 40.325 1.00 95.69 97 LEU A C 1
ATOM 755 O O . LEU A 1 97 ? -24.512 -5.647 39.414 1.00 95.69 97 LEU A O 1
ATOM 759 N N . ALA A 1 98 ? -26.520 -4.898 40.096 1.00 95.88 98 ALA A N 1
ATOM 760 C CA . ALA A 1 98 ? -27.049 -4.630 38.761 1.00 95.88 98 ALA A CA 1
ATOM 761 C C . ALA A 1 98 ? -26.261 -3.529 38.029 1.00 95.88 98 ALA A C 1
ATOM 763 O O . ALA A 1 98 ? -25.900 -3.710 36.868 1.00 95.88 98 ALA A O 1
ATOM 764 N N . LEU A 1 99 ? -25.931 -2.419 3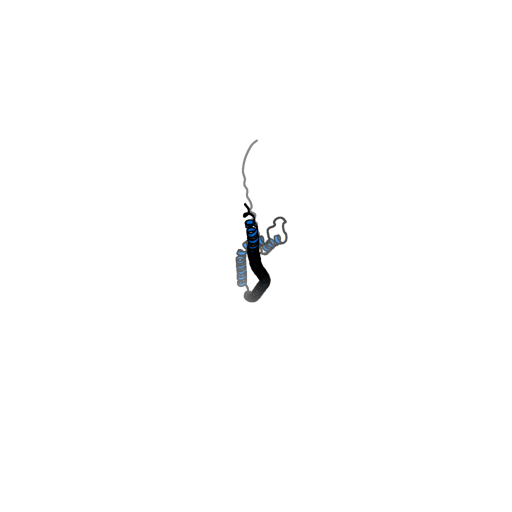8.703 1.00 94.81 99 LEU A N 1
ATOM 765 C CA . LEU A 1 99 ? -25.107 -1.342 38.141 1.00 94.81 99 LEU A CA 1
ATOM 766 C C . LEU A 1 99 ? -23.700 -1.831 37.801 1.00 94.81 99 LEU A C 1
ATOM 768 O O . LEU A 1 99 ? -23.173 -1.475 36.754 1.00 94.81 99 LEU A O 1
ATOM 772 N N . THR A 1 100 ? -23.100 -2.650 38.663 1.00 95.62 100 THR A N 1
ATOM 773 C CA . THR A 1 100 ? -21.769 -3.221 38.431 1.00 95.62 100 THR A CA 1
ATOM 774 C C . THR A 1 100 ? -21.801 -4.156 37.224 1.00 95.62 100 THR A C 1
ATOM 776 O O . THR A 1 100 ? -20.943 -4.048 36.352 1.00 95.62 100 THR A O 1
ATOM 779 N N . GLY A 1 101 ? -22.821 -5.014 37.114 1.00 95.94 101 GLY A N 1
ATOM 780 C CA . GLY A 1 101 ? -23.027 -5.869 35.942 1.00 95.94 101 GLY A CA 1
ATOM 781 C C . GLY A 1 101 ? -23.212 -5.065 34.652 1.00 95.94 101 GLY A C 1
ATOM 782 O O . GLY A 1 101 ? -22.532 -5.329 33.661 1.00 95.94 101 GLY A O 1
ATOM 783 N N . LEU A 1 102 ? -24.063 -4.033 34.677 1.00 95.56 102 LEU A N 1
ATOM 784 C CA . LEU A 1 102 ? -24.270 -3.127 33.544 1.00 95.56 102 LEU A CA 1
ATOM 785 C C . LEU A 1 102 ? -22.984 -2.378 33.166 1.00 95.56 102 LEU A C 1
ATOM 787 O O . LEU A 1 102 ? -22.689 -2.214 31.981 1.00 95.56 102 LEU A O 1
ATOM 791 N N . LEU A 1 103 ? -22.205 -1.941 34.157 1.00 95.88 103 LEU A N 1
ATOM 792 C CA . LEU A 1 103 ? -20.939 -1.246 33.953 1.00 95.88 103 LEU A CA 1
ATOM 793 C C . LEU A 1 103 ? -19.917 -2.160 33.271 1.00 95.88 103 LEU A C 1
ATOM 795 O O . LEU A 1 103 ? -19.337 -1.772 32.261 1.00 95.88 103 LEU A O 1
ATOM 799 N N . VAL A 1 104 ? -19.735 -3.386 33.772 1.00 97.62 104 VAL A N 1
ATOM 800 C CA . VAL A 1 104 ? -18.832 -4.378 33.168 1.00 97.62 104 VAL A CA 1
ATOM 801 C C . VAL A 1 104 ? -19.280 -4.732 31.750 1.00 97.62 104 VAL A C 1
ATOM 803 O O . VAL A 1 104 ? -18.454 -4.753 30.840 1.00 97.62 104 VAL A O 1
ATOM 806 N N . PHE A 1 105 ? -20.582 -4.937 31.533 1.00 96.50 105 PHE A N 1
ATOM 807 C CA . PHE A 1 105 ? -21.140 -5.190 30.203 1.00 96.50 105 PHE A CA 1
ATOM 808 C C . PHE A 1 105 ? -20.856 -4.036 29.230 1.00 96.50 105 PHE A C 1
ATOM 810 O O . PHE A 1 105 ? -20.399 -4.260 28.108 1.00 96.50 105 PHE A O 1
ATOM 817 N N . THR A 1 106 ? -21.056 -2.794 29.675 1.00 95.75 106 THR A N 1
ATOM 818 C CA . THR A 1 106 ? -20.781 -1.594 28.872 1.00 95.75 106 THR A CA 1
ATOM 819 C C . THR A 1 106 ? -19.295 -1.479 28.538 1.00 95.75 106 THR A C 1
ATOM 821 O O . THR A 1 106 ? -18.945 -1.192 27.396 1.00 95.75 106 THR A O 1
ATOM 824 N N . LEU A 1 107 ? -18.408 -1.742 29.503 1.00 96.06 107 LEU A N 1
ATOM 825 C CA . LEU A 1 107 ? -16.960 -1.730 29.285 1.00 96.06 107 LEU A CA 1
ATOM 826 C C . LEU A 1 107 ? -16.516 -2.825 28.309 1.00 96.06 107 LEU A C 1
ATOM 828 O O . LEU A 1 107 ? -15.679 -2.565 27.447 1.00 96.06 107 LEU A O 1
ATOM 832 N N . PHE A 1 108 ? -17.097 -4.023 28.396 1.00 96.88 108 PHE A N 1
ATOM 833 C CA . PHE A 1 108 ? -16.832 -5.099 27.445 1.00 96.88 108 PHE A CA 1
ATOM 834 C C . PHE A 1 108 ? -17.262 -4.711 26.030 1.00 96.88 108 PHE A C 1
ATOM 836 O O . PHE A 1 108 ? -16.482 -4.860 25.093 1.00 96.88 108 PHE A O 1
ATOM 843 N N . PHE A 1 109 ? -18.467 -4.158 25.866 1.00 95.06 109 PHE A N 1
ATOM 844 C CA . PHE A 1 109 ? -18.937 -3.702 24.560 1.00 95.06 109 PHE A CA 1
ATOM 845 C C . PHE A 1 109 ? -18.097 -2.541 24.016 1.00 95.06 109 PHE A C 1
ATOM 847 O O . PHE A 1 109 ? -17.818 -2.482 22.819 1.00 95.06 109 PHE A O 1
ATOM 854 N N . LEU A 1 110 ? -17.645 -1.637 24.888 1.00 97.06 110 LEU A N 1
ATOM 855 C CA . LEU A 1 110 ? -16.731 -0.562 24.517 1.00 97.06 110 LEU A CA 1
ATOM 856 C C . LEU A 1 110 ? -15.403 -1.130 24.010 1.00 97.06 110 LEU A C 1
ATOM 858 O O . LEU A 1 110 ? -14.945 -0.741 22.938 1.00 97.06 110 LEU A O 1
ATOM 862 N N . PHE A 1 111 ? -14.819 -2.088 24.730 1.00 96.88 111 PHE A N 1
ATOM 863 C CA . PHE A 1 111 ? -13.598 -2.767 24.302 1.00 96.88 111 PHE A CA 1
ATOM 864 C C . PHE A 1 111 ? -13.806 -3.526 22.986 1.00 96.88 111 PHE A C 1
ATOM 866 O O . PHE A 1 111 ? -12.982 -3.426 22.080 1.00 96.88 111 PHE A O 1
ATOM 873 N N . ALA A 1 112 ? -14.937 -4.219 22.840 1.00 97.25 112 ALA A N 1
ATOM 874 C CA . ALA A 1 112 ? -15.311 -4.905 21.611 1.00 97.25 112 ALA A CA 1
ATOM 875 C C . ALA A 1 112 ? -15.437 -3.926 20.434 1.00 97.25 112 ALA A C 1
ATOM 877 O O . ALA A 1 112 ? -14.886 -4.178 19.368 1.00 97.25 112 ALA A O 1
ATOM 878 N N . THR A 1 113 ? -16.087 -2.778 20.635 1.00 97.31 113 THR A N 1
ATOM 879 C CA . THR A 1 113 ? -16.241 -1.735 19.612 1.00 97.31 113 THR A CA 1
ATOM 880 C C . THR A 1 113 ? -14.891 -1.145 19.220 1.00 97.31 113 THR A C 1
ATOM 882 O O . THR A 1 113 ? -14.596 -1.040 18.033 1.00 97.31 113 THR A O 1
ATOM 885 N N . ILE A 1 114 ? -14.039 -0.811 20.195 1.00 97.62 114 ILE A N 1
ATOM 886 C CA . ILE A 1 114 ? -12.679 -0.316 19.938 1.00 97.62 114 ILE A CA 1
ATOM 887 C C . ILE A 1 114 ? -11.889 -1.349 19.134 1.00 97.62 114 ILE A C 1
ATOM 889 O O . ILE A 1 114 ? -11.253 -0.994 18.146 1.00 97.62 114 ILE A O 1
ATOM 893 N N . ASN A 1 115 ? -11.964 -2.625 19.511 1.00 97.56 115 ASN A N 1
ATOM 894 C CA . ASN A 1 115 ? -11.289 -3.695 18.790 1.00 97.56 115 ASN A CA 1
ATOM 895 C C . ASN A 1 115 ? -11.791 -3.811 17.341 1.00 97.56 115 ASN A C 1
ATOM 897 O O . ASN A 1 115 ? -10.987 -3.874 16.416 1.00 97.56 115 ASN A O 1
ATOM 901 N N . VAL A 1 116 ? -13.108 -3.764 17.125 1.00 97.56 116 VAL A N 1
ATOM 902 C CA . VAL A 1 116 ? -13.704 -3.757 15.779 1.00 97.56 116 VAL A CA 1
ATOM 903 C C . VAL A 1 116 ? -13.208 -2.560 14.963 1.00 97.56 116 VAL A C 1
ATOM 905 O O . VAL A 1 116 ? -12.827 -2.732 13.806 1.00 97.56 116 VAL A O 1
ATOM 908 N N . VAL A 1 117 ? -13.144 -1.365 15.558 1.00 97.81 117 VAL A N 1
ATOM 909 C CA . VAL A 1 117 ? -12.608 -0.164 14.898 1.00 97.81 117 VAL A CA 1
ATOM 910 C C . VAL A 1 117 ? -11.135 -0.347 14.536 1.00 97.81 117 VAL A C 1
ATOM 912 O O . VAL A 1 117 ? -10.766 -0.082 13.397 1.00 97.81 117 VAL A O 1
ATOM 915 N N . ILE A 1 118 ? -10.296 -0.839 15.453 1.00 98.06 118 ILE A N 1
ATOM 916 C CA . ILE A 1 118 ? -8.866 -1.076 15.193 1.00 98.06 118 ILE A CA 1
ATOM 917 C C . ILE A 1 118 ? -8.689 -2.069 14.044 1.00 98.06 118 ILE A C 1
ATOM 919 O O . ILE A 1 118 ? -7.952 -1.783 13.105 1.00 98.06 118 ILE A O 1
ATOM 923 N N . VAL A 1 119 ? -9.391 -3.204 14.067 1.00 97.06 119 VAL A N 1
ATOM 924 C CA . VAL A 1 119 ? -9.313 -4.212 12.999 1.00 97.06 119 VAL A CA 1
ATOM 925 C C . VAL A 1 119 ? -9.804 -3.641 11.664 1.00 97.06 119 VAL A C 1
ATOM 927 O O . VAL A 1 119 ? -9.158 -3.845 10.636 1.00 97.06 119 VAL A O 1
ATOM 930 N N . SER A 1 120 ? -10.890 -2.863 11.665 1.00 96.94 120 SER A N 1
ATOM 931 C CA . SER A 1 120 ? -11.391 -2.186 10.462 1.00 96.94 120 SER A CA 1
ATOM 932 C C . SER A 1 120 ? -10.418 -1.127 9.927 1.00 96.94 120 SER A C 1
ATOM 934 O O . SER A 1 120 ? -10.330 -0.917 8.717 1.00 96.94 120 SER A O 1
ATOM 936 N N . LEU A 1 121 ? -9.684 -0.439 10.799 1.00 96.69 121 LEU A N 1
ATOM 937 C CA . LEU A 1 121 ? -8.647 0.501 10.384 1.00 96.69 121 LEU A CA 1
ATOM 938 C C . LEU A 1 121 ? -7.428 -0.235 9.835 1.00 96.69 121 LEU A C 1
ATOM 940 O O . LEU A 1 121 ? -6.897 0.182 8.815 1.00 96.69 121 LEU A O 1
ATOM 944 N N . LEU A 1 122 ? -7.017 -1.344 10.453 1.00 96.38 122 LEU A N 1
ATOM 945 C CA . LEU A 1 122 ? -5.908 -2.170 9.977 1.00 96.38 122 LEU A CA 1
ATOM 946 C C . LEU A 1 122 ? -6.196 -2.769 8.602 1.00 96.38 122 LEU A C 1
ATOM 948 O O . LEU A 1 122 ? -5.314 -2.737 7.750 1.00 96.38 122 LEU A O 1
ATOM 952 N N . ILE A 1 123 ? -7.413 -3.264 8.351 1.00 97.50 123 ILE A N 1
ATOM 953 C CA . ILE A 1 123 ? -7.760 -3.813 7.033 1.00 97.50 123 ILE A CA 1
ATOM 954 C C . ILE A 1 123 ? -7.785 -2.715 5.961 1.00 97.50 123 ILE A C 1
ATOM 956 O O . ILE A 1 123 ? -7.257 -2.908 4.867 1.00 97.50 123 ILE A O 1
ATOM 960 N N . SER A 1 124 ? -8.321 -1.535 6.291 1.00 97.88 124 SER A N 1
ATOM 961 C CA . SER A 1 124 ? -8.329 -0.376 5.392 1.00 97.88 124 SER A CA 1
ATOM 962 C C . SER A 1 124 ? -6.910 0.128 5.116 1.00 97.88 124 SER A C 1
ATOM 964 O O . SER A 1 124 ? -6.532 0.348 3.966 1.00 97.88 124 SER A O 1
ATOM 966 N N . LEU A 1 125 ? -6.083 0.230 6.159 1.00 95.25 125 LEU A N 1
ATOM 967 C CA . LEU A 1 125 ? -4.689 0.639 6.051 1.00 95.25 125 LEU A CA 1
ATOM 968 C C . LEU A 1 125 ? -3.869 -0.380 5.264 1.00 95.25 125 LEU A C 1
ATOM 970 O O . LEU A 1 125 ? -3.062 0.024 4.439 1.00 95.25 125 LEU A O 1
ATOM 974 N N . ALA A 1 126 ? -4.088 -1.680 5.463 1.00 96.62 126 ALA A N 1
ATOM 975 C CA . ALA A 1 126 ? -3.433 -2.728 4.690 1.00 96.62 126 ALA A CA 1
ATOM 976 C C . ALA A 1 126 ? -3.808 -2.646 3.203 1.00 96.62 126 ALA A C 1
ATOM 978 O O . ALA A 1 126 ? -2.930 -2.744 2.348 1.00 96.62 126 ALA A O 1
ATOM 979 N N . ALA A 1 127 ? -5.083 -2.400 2.884 1.00 96.56 127 ALA A N 1
ATOM 980 C CA . ALA A 1 127 ? -5.528 -2.208 1.506 1.00 96.56 127 ALA A CA 1
ATOM 981 C C . ALA A 1 127 ? -4.898 -0.955 0.868 1.00 96.56 127 ALA A C 1
ATOM 983 O O . ALA A 1 127 ? -4.340 -1.029 -0.229 1.00 96.56 127 ALA A O 1
ATOM 984 N N . ALA A 1 128 ? -4.923 0.182 1.569 1.00 96.62 128 ALA A N 1
ATOM 985 C CA . ALA A 1 128 ? -4.319 1.426 1.099 1.00 96.62 128 ALA A CA 1
ATOM 986 C C . ALA A 1 128 ? -2.793 1.303 0.948 1.00 96.62 128 ALA A C 1
ATOM 988 O O . ALA A 1 128 ? -2.241 1.672 -0.088 1.00 96.62 128 ALA A O 1
ATOM 989 N N . ALA A 1 129 ? -2.111 0.733 1.943 1.00 94.31 129 ALA A N 1
ATOM 990 C CA . ALA A 1 129 ? -0.670 0.505 1.922 1.00 94.31 129 ALA A CA 1
ATOM 991 C C . ALA A 1 129 ? -0.266 -0.472 0.813 1.00 94.31 129 ALA A C 1
ATOM 993 O O . ALA A 1 129 ? 0.720 -0.227 0.125 1.00 94.31 129 ALA A O 1
ATOM 994 N N . GLY A 1 130 ? -1.045 -1.532 0.583 1.00 93.25 130 GLY A N 1
ATOM 995 C CA . GLY A 1 130 ? -0.833 -2.452 -0.533 1.00 93.25 130 GLY A CA 1
ATOM 996 C C . GLY A 1 130 ? -0.951 -1.753 -1.890 1.00 93.25 130 GLY A C 1
ATOM 997 O O . GLY A 1 130 ? -0.085 -1.919 -2.749 1.00 93.25 130 GLY A O 1
ATOM 998 N N . CYS A 1 131 ? -1.969 -0.904 -2.066 1.00 93.38 131 CYS A N 1
ATOM 999 C CA . CYS A 1 131 ? -2.128 -0.104 -3.281 1.00 93.38 131 CYS A CA 1
ATOM 1000 C C . CYS A 1 131 ? -0.955 0.871 -3.490 1.00 93.38 131 CYS A C 1
ATOM 1002 O O . CYS A 1 131 ? -0.431 0.983 -4.599 1.00 93.38 131 CYS A O 1
ATOM 1004 N N . LEU A 1 132 ? -0.509 1.550 -2.428 1.00 95.00 132 LEU A N 1
ATOM 1005 C CA . LEU A 1 132 ? 0.649 2.448 -2.472 1.00 95.00 132 LEU A CA 1
ATOM 1006 C C . LEU A 1 132 ? 1.949 1.695 -2.786 1.00 95.00 132 LEU A C 1
ATOM 1008 O O . LEU A 1 132 ? 2.761 2.179 -3.574 1.00 95.00 132 LEU A O 1
ATOM 1012 N N . ALA A 1 133 ? 2.134 0.500 -2.222 1.00 96.75 133 ALA A N 1
ATOM 1013 C CA . ALA A 1 133 ? 3.287 -0.347 -2.502 1.00 96.75 133 ALA A CA 1
ATOM 1014 C C . ALA A 1 133 ? 3.333 -0.773 -3.978 1.00 96.75 133 ALA A C 1
ATOM 1016 O O . ALA A 1 133 ? 4.391 -0.696 -4.600 1.00 96.75 133 ALA A O 1
ATOM 1017 N N . LEU A 1 134 ? 2.191 -1.156 -4.564 1.00 94.62 134 LEU A N 1
ATOM 1018 C CA . LEU A 1 134 ? 2.103 -1.518 -5.982 1.00 94.62 134 LEU A CA 1
ATOM 1019 C C . LEU A 1 134 ? 2.403 -0.321 -6.889 1.00 94.62 134 LEU A C 1
ATOM 1021 O O . LEU A 1 134 ? 3.142 -0.457 -7.863 1.00 94.62 134 LEU A O 1
ATOM 1025 N N . PHE A 1 135 ? 1.890 0.863 -6.546 1.00 95.25 135 PHE A N 1
ATOM 1026 C CA . PHE A 1 135 ? 2.214 2.092 -7.265 1.00 95.25 135 PHE A CA 1
ATOM 1027 C C . PHE A 1 135 ? 3.719 2.383 -7.230 1.00 95.25 135 PHE A C 1
ATOM 1029 O O . PHE A 1 135 ? 4.328 2.608 -8.274 1.00 95.25 135 PHE A O 1
ATOM 1036 N N . PHE A 1 136 ? 4.342 2.309 -6.052 1.00 94.12 136 PHE A N 1
ATOM 1037 C CA . PHE A 1 136 ? 5.778 2.540 -5.910 1.00 94.12 136 PHE A CA 1
ATOM 1038 C C . PHE A 1 136 ? 6.615 1.499 -6.664 1.00 94.12 136 PHE A C 1
ATOM 1040 O O . PHE A 1 136 ? 7.586 1.850 -7.338 1.00 94.12 136 PHE A O 1
ATOM 1047 N N . ALA A 1 137 ? 6.217 0.226 -6.613 1.00 97.56 137 ALA A N 1
ATOM 1048 C CA . ALA A 1 137 ? 6.849 -0.839 -7.382 1.00 97.56 137 ALA A CA 1
ATOM 1049 C C . ALA A 1 137 ? 6.736 -0.587 -8.894 1.00 97.56 137 ALA A C 1
ATOM 1051 O O . ALA A 1 137 ? 7.718 -0.751 -9.614 1.00 97.56 137 ALA A O 1
ATOM 1052 N N . CYS A 1 138 ? 5.576 -0.125 -9.369 1.00 95.75 138 CYS A N 1
ATOM 1053 C CA . CYS A 1 138 ? 5.358 0.226 -10.770 1.00 95.75 138 CYS A CA 1
ATOM 1054 C C . CYS A 1 138 ? 6.237 1.407 -11.203 1.00 95.75 138 CYS A C 1
ATOM 1056 O O . CYS A 1 138 ? 6.937 1.314 -12.208 1.00 95.75 138 CYS A O 1
ATOM 1058 N N . VAL A 1 139 ? 6.285 2.486 -10.414 1.00 97.81 139 VAL A N 1
ATOM 1059 C CA . VAL A 1 139 ? 7.172 3.630 -10.683 1.00 97.81 139 VAL A CA 1
ATOM 1060 C C . VAL A 1 139 ? 8.635 3.189 -10.710 1.00 97.81 139 VAL A C 1
ATOM 1062 O O . VAL A 1 139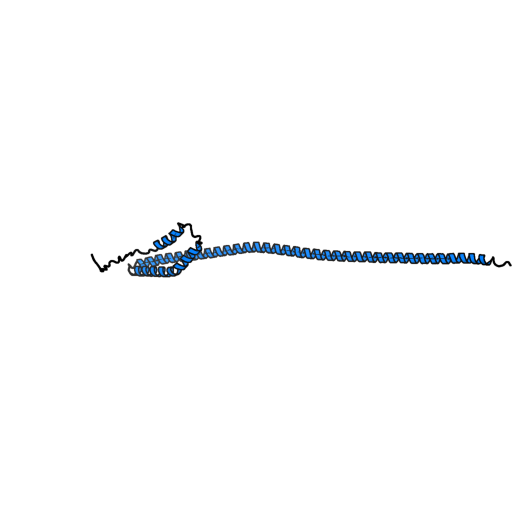 ? 9.374 3.579 -11.610 1.00 97.81 139 VAL A O 1
ATOM 1065 N N . THR A 1 140 ? 9.046 2.332 -9.775 1.00 97.44 140 THR A N 1
ATOM 1066 C CA . THR A 1 140 ? 10.407 1.780 -9.736 1.00 97.44 140 THR A CA 1
ATOM 1067 C C . THR A 1 140 ? 10.703 0.934 -10.974 1.00 97.44 140 THR A C 1
ATOM 1069 O O . THR A 1 140 ? 11.760 1.083 -11.579 1.00 97.44 140 THR A O 1
ATOM 1072 N N . ALA A 1 141 ? 9.766 0.086 -11.401 1.00 97.06 141 ALA A N 1
ATOM 1073 C CA . ALA A 1 141 ? 9.907 -0.715 -12.613 1.00 97.06 141 ALA A CA 1
ATOM 1074 C C . ALA A 1 141 ? 10.019 0.163 -13.868 1.00 97.06 141 ALA A C 1
ATOM 1076 O O . ALA A 1 141 ? 10.901 -0.067 -14.692 1.00 97.06 141 ALA A O 1
ATOM 1077 N N . ILE A 1 142 ? 9.184 1.201 -13.989 1.00 97.81 142 ILE A N 1
ATOM 1078 C CA . ILE A 1 142 ? 9.250 2.176 -15.087 1.00 97.81 142 ILE A CA 1
ATOM 1079 C C . ILE A 1 142 ? 10.586 2.924 -15.061 1.00 97.81 142 ILE A C 1
ATOM 1081 O O . ILE A 1 142 ? 11.210 3.092 -16.105 1.00 97.81 142 ILE A O 1
ATOM 1085 N N . TYR A 1 143 ? 11.056 3.339 -13.884 1.00 98.44 143 TYR A N 1
ATOM 1086 C CA . TYR A 1 143 ? 12.348 4.002 -13.723 1.00 98.44 143 TYR A CA 1
ATOM 1087 C C . TYR A 1 143 ? 13.508 3.106 -14.177 1.00 98.44 143 TYR A C 1
ATOM 1089 O O . TYR A 1 143 ? 14.342 3.533 -14.975 1.00 98.44 143 TYR A O 1
ATOM 1097 N N . ILE A 1 144 ? 13.531 1.844 -13.736 1.00 97.56 144 ILE A N 1
ATOM 1098 C CA . ILE A 1 144 ? 14.541 0.864 -14.155 1.00 97.56 144 ILE A CA 1
ATOM 1099 C C . ILE A 1 144 ? 14.449 0.614 -15.664 1.00 97.56 144 ILE A C 1
ATOM 1101 O O . ILE A 1 144 ? 15.472 0.602 -16.343 1.00 97.56 144 ILE A O 1
ATOM 1105 N N . ALA A 1 145 ? 13.243 0.464 -16.215 1.00 97.81 145 ALA A N 1
ATOM 1106 C CA . ALA A 1 145 ? 13.044 0.285 -17.650 1.00 97.81 145 ALA A CA 1
ATOM 1107 C C . ALA A 1 145 ? 13.562 1.489 -18.450 1.00 97.81 145 ALA A C 1
ATOM 1109 O O . ALA A 1 145 ? 14.259 1.308 -19.445 1.00 97.81 145 ALA A O 1
ATOM 1110 N N . ALA A 1 146 ? 13.294 2.714 -17.993 1.00 97.69 146 ALA A N 1
ATOM 1111 C CA . ALA A 1 146 ? 13.804 3.929 -18.618 1.00 97.69 146 ALA A CA 1
ATOM 1112 C C . ALA A 1 146 ? 15.338 3.998 -18.568 1.00 97.69 146 ALA A C 1
ATOM 1114 O O . ALA A 1 146 ? 15.966 4.316 -19.578 1.00 97.69 146 ALA A O 1
ATOM 1115 N N . LEU A 1 147 ? 15.950 3.642 -17.432 1.00 98.06 147 LEU A N 1
ATOM 1116 C CA . LEU A 1 147 ? 17.406 3.534 -17.318 1.00 98.06 147 LEU A CA 1
ATOM 1117 C C . LEU A 1 147 ? 17.978 2.501 -18.294 1.00 98.06 147 LEU A C 1
ATOM 1119 O O . LEU A 1 147 ? 18.965 2.781 -18.970 1.00 98.06 147 LEU A O 1
ATOM 1123 N N . LEU A 1 148 ? 17.349 1.329 -18.408 1.00 98.31 148 LEU A N 1
ATOM 1124 C CA . LEU A 1 148 ? 17.771 0.288 -19.345 1.00 98.31 148 LEU A CA 1
ATOM 1125 C C . LEU A 1 148 ? 17.677 0.763 -20.797 1.00 98.31 148 LEU A C 1
ATOM 1127 O O . LEU A 1 148 ? 18.621 0.572 -21.561 1.00 98.31 148 LEU A O 1
ATOM 1131 N N . VAL A 1 149 ? 16.581 1.429 -21.170 1.00 98.06 149 VAL A N 1
ATOM 1132 C CA . VAL A 1 149 ? 16.406 2.011 -22.509 1.00 98.06 149 VAL A CA 1
ATOM 1133 C C . VAL A 1 149 ? 17.467 3.075 -22.787 1.00 98.06 149 VAL A C 1
ATOM 1135 O O . VAL A 1 149 ? 18.042 3.088 -23.873 1.00 98.06 149 VAL A O 1
ATOM 1138 N N . ALA A 1 150 ? 17.778 3.934 -21.814 1.00 98.12 150 ALA A N 1
ATOM 1139 C CA . ALA A 1 150 ? 18.816 4.950 -21.960 1.00 98.12 150 ALA A CA 1
ATOM 1140 C C . ALA A 1 150 ? 20.203 4.323 -22.179 1.00 98.12 150 ALA A C 1
ATOM 1142 O O . ALA A 1 150 ? 20.908 4.699 -23.116 1.00 98.12 150 ALA A O 1
ATOM 1143 N N . ILE A 1 151 ? 20.576 3.328 -21.367 1.00 97.94 151 ILE A N 1
ATOM 1144 C CA . ILE A 1 151 ? 21.846 2.600 -21.515 1.00 97.94 151 ILE A CA 1
ATOM 1145 C C . ILE A 1 151 ? 21.908 1.903 -22.879 1.00 97.94 151 ILE A C 1
ATOM 1147 O O . ILE A 1 151 ? 22.925 1.984 -23.570 1.00 97.94 151 ILE A O 1
ATOM 1151 N N . PHE A 1 152 ? 20.817 1.262 -23.298 1.00 96.75 152 PHE A N 1
ATOM 1152 C CA . PHE A 1 152 ? 20.723 0.604 -24.598 1.00 96.75 152 PHE A CA 1
ATOM 1153 C C . PHE A 1 152 ? 20.883 1.592 -25.762 1.00 96.75 152 PHE A C 1
ATOM 1155 O O . PHE A 1 152 ? 21.626 1.321 -26.708 1.00 96.75 152 PHE A O 1
ATOM 1162 N N . ALA A 1 153 ? 20.244 2.761 -25.682 1.00 97.88 153 ALA A N 1
ATOM 1163 C CA . ALA A 1 153 ? 20.368 3.810 -26.688 1.00 97.88 153 ALA A CA 1
ATOM 1164 C C . ALA A 1 153 ? 21.809 4.333 -26.783 1.00 97.88 153 ALA A C 1
ATOM 1166 O O . ALA A 1 153 ? 22.356 4.417 -27.881 1.00 97.88 153 ALA A O 1
ATOM 1167 N N . ILE A 1 154 ? 22.456 4.611 -25.645 1.00 97.25 154 ILE A N 1
ATOM 1168 C CA . ILE A 1 154 ? 23.862 5.041 -25.602 1.00 97.25 154 ILE A CA 1
ATOM 1169 C C . ILE A 1 154 ? 24.765 3.971 -26.227 1.00 97.25 154 ILE A C 1
ATOM 1171 O O . ILE A 1 154 ? 25.592 4.284 -27.082 1.00 97.25 154 ILE A O 1
ATOM 1175 N N . SER A 1 155 ? 24.575 2.703 -25.856 1.00 98.06 155 SER A N 1
ATOM 1176 C CA . SER A 1 155 ? 25.338 1.586 -26.420 1.00 98.06 155 SER A CA 1
ATOM 1177 C C . SER A 1 155 ? 25.160 1.482 -27.937 1.00 98.06 155 SER A C 1
ATOM 1179 O O . SER A 1 155 ? 26.140 1.355 -28.670 1.00 98.06 155 SER A O 1
ATOM 1181 N N . THR A 1 156 ? 23.925 1.634 -28.417 1.00 97.88 156 THR A N 1
ATOM 1182 C CA . THR A 1 156 ? 23.594 1.621 -29.846 1.00 97.88 156 THR A CA 1
ATOM 1183 C C . THR A 1 156 ? 24.286 2.761 -30.593 1.00 97.88 156 THR A C 1
ATOM 1185 O O . THR A 1 156 ? 24.888 2.528 -31.639 1.00 97.88 156 THR A O 1
ATOM 1188 N N . VAL A 1 157 ? 24.258 3.983 -30.053 1.00 98.25 157 VAL A N 1
ATOM 1189 C CA . VAL A 1 157 ? 24.932 5.147 -30.653 1.00 98.25 157 VAL A CA 1
ATOM 1190 C C . VAL A 1 157 ? 26.443 4.938 -30.712 1.00 98.25 157 VAL A C 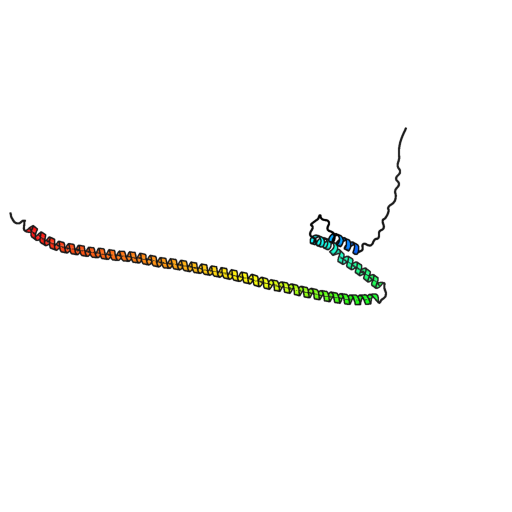1
ATOM 1192 O O . VAL A 1 157 ? 27.052 5.199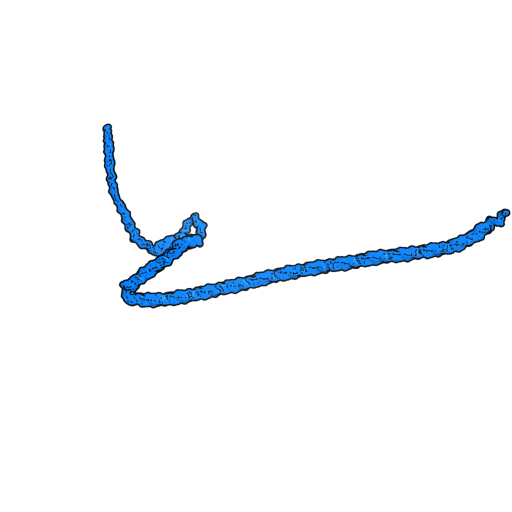 -31.750 1.00 98.25 157 VAL A O 1
ATOM 1195 N N . ILE A 1 158 ? 27.055 4.431 -29.639 1.00 97.94 158 ILE A N 1
ATOM 1196 C CA . ILE A 1 158 ? 28.495 4.137 -29.607 1.00 97.94 158 ILE A CA 1
ATOM 1197 C C . ILE A 1 158 ? 28.842 3.070 -30.649 1.00 97.94 158 ILE A C 1
ATOM 1199 O O . ILE A 1 158 ? 29.778 3.262 -31.423 1.00 97.94 158 ILE A O 1
ATOM 1203 N N . PHE A 1 159 ? 28.069 1.983 -30.724 1.00 96.56 159 PHE A N 1
ATOM 1204 C CA . PHE A 1 159 ? 28.271 0.926 -31.715 1.00 96.56 159 PHE A CA 1
ATOM 1205 C C . PHE A 1 159 ? 28.190 1.471 -33.147 1.00 96.56 159 PHE A C 1
ATOM 1207 O O . PHE A 1 159 ? 29.107 1.260 -33.942 1.00 96.56 159 PHE A O 1
ATOM 1214 N N . TRP A 1 160 ? 27.152 2.252 -33.458 1.00 98.19 160 TRP A N 1
ATOM 1215 C CA . TRP A 1 160 ? 27.010 2.907 -34.761 1.00 98.19 160 TRP A CA 1
ATOM 1216 C C . TRP A 1 160 ? 28.147 3.882 -35.064 1.00 98.19 160 TRP A C 1
ATOM 1218 O O . TRP A 1 160 ? 28.614 3.943 -36.200 1.00 98.19 160 TRP A O 1
ATOM 1228 N N . THR A 1 161 ? 28.631 4.607 -34.058 1.00 97.75 161 THR A N 1
ATOM 1229 C CA . THR A 1 161 ? 29.762 5.530 -34.202 1.00 97.75 161 THR A CA 1
ATOM 1230 C C . THR A 1 161 ? 31.043 4.775 -34.554 1.00 97.75 161 THR A C 1
ATOM 1232 O O . THR A 1 161 ? 31.743 5.166 -35.486 1.00 97.75 161 THR A O 1
ATOM 1235 N N . ILE A 1 162 ? 31.329 3.657 -33.877 1.00 97.06 162 ILE A N 1
ATOM 1236 C CA . ILE A 1 162 ? 32.487 2.802 -34.182 1.00 97.06 162 ILE A CA 1
ATOM 1237 C C . ILE A 1 162 ? 32.395 2.270 -35.616 1.00 97.06 162 ILE A C 1
ATOM 1239 O O . ILE A 1 162 ? 33.368 2.355 -36.363 1.00 97.06 162 ILE A O 1
ATOM 1243 N N . VAL A 1 163 ? 31.222 1.777 -36.027 1.00 96.94 163 VAL A N 1
ATOM 1244 C CA . VAL A 1 163 ? 30.988 1.290 -37.395 1.00 96.94 163 VAL A CA 1
ATOM 1245 C C . VAL A 1 163 ? 31.197 2.407 -38.425 1.00 96.94 163 VAL A C 1
ATOM 1247 O O . VAL A 1 163 ? 31.885 2.195 -39.421 1.00 96.94 163 VAL A O 1
ATOM 1250 N N . ALA A 1 164 ? 30.679 3.613 -38.183 1.00 96.88 164 ALA A N 1
ATOM 1251 C CA . ALA A 1 164 ? 30.860 4.755 -39.079 1.00 96.88 164 ALA A CA 1
ATOM 1252 C C . ALA A 1 164 ? 32.335 5.183 -39.195 1.00 96.88 164 ALA A C 1
ATOM 1254 O O . ALA A 1 164 ? 32.828 5.434 -40.299 1.00 96.88 164 ALA A O 1
ATOM 1255 N N . ILE A 1 165 ? 33.069 5.215 -38.077 1.00 96.38 165 ILE A N 1
ATOM 1256 C CA . ILE A 1 165 ? 34.509 5.504 -38.072 1.00 96.38 165 ILE A CA 1
ATOM 1257 C C . ILE A 1 165 ? 35.268 4.417 -38.841 1.00 96.38 165 ILE A C 1
ATOM 1259 O O . ILE A 1 165 ? 36.135 4.739 -39.651 1.00 96.38 165 ILE A O 1
ATOM 1263 N N . ALA A 1 166 ? 34.925 3.141 -38.651 1.00 96.19 166 ALA A N 1
ATOM 1264 C CA . ALA A 1 166 ? 35.551 2.031 -39.364 1.00 96.19 166 ALA A CA 1
ATOM 1265 C C . ALA A 1 166 ? 35.302 2.108 -40.878 1.00 96.19 166 ALA A C 1
ATOM 1267 O O . ALA A 1 166 ? 36.235 1.948 -41.658 1.00 96.19 166 ALA A O 1
ATOM 1268 N N . ILE A 1 167 ? 34.076 2.418 -41.311 1.00 95.62 167 ILE A N 1
ATOM 1269 C CA . ILE A 1 167 ? 33.748 2.582 -42.735 1.00 95.62 167 ILE A CA 1
ATOM 1270 C C . ILE A 1 167 ? 34.514 3.765 -43.334 1.00 95.62 167 ILE A C 1
ATOM 1272 O O . ILE A 1 167 ? 35.106 3.639 -44.404 1.00 95.62 167 ILE A O 1
ATOM 1276 N N . THR A 1 168 ? 34.543 4.910 -42.649 1.00 96.25 168 THR A N 1
ATOM 1277 C CA . THR A 1 168 ? 35.227 6.115 -43.152 1.00 96.25 168 THR A CA 1
ATOM 1278 C C . THR A 1 168 ? 36.744 5.927 -43.226 1.00 96.25 168 THR A C 1
ATOM 1280 O O . THR A 1 168 ? 37.352 6.272 -44.241 1.00 96.25 168 THR A O 1
ATOM 1283 N N . THR A 1 169 ? 37.362 5.313 -42.212 1.00 95.31 169 THR A N 1
ATOM 1284 C CA . THR A 1 169 ? 38.796 4.964 -42.237 1.00 95.31 169 THR A CA 1
ATOM 1285 C C . THR A 1 169 ? 39.121 3.855 -43.240 1.00 95.31 169 THR A C 1
ATOM 1287 O O . THR A 1 169 ? 40.140 3.936 -43.925 1.00 95.31 169 THR A O 1
ATOM 1290 N N . ALA A 1 170 ? 38.256 2.855 -43.419 1.00 94.06 170 ALA A N 1
ATOM 1291 C CA . ALA A 1 170 ? 38.435 1.847 -44.464 1.00 94.06 170 ALA A CA 1
ATOM 1292 C C . ALA A 1 170 ? 38.374 2.472 -45.865 1.00 94.06 170 ALA A C 1
ATOM 1294 O O . ALA A 1 170 ? 39.199 2.157 -46.721 1.00 94.06 170 ALA A O 1
ATOM 1295 N N . TRP A 1 171 ? 37.445 3.403 -46.092 1.00 94.88 171 TRP A N 1
ATOM 1296 C CA . TRP A 1 171 ? 37.283 4.091 -47.371 1.00 94.88 171 TRP A CA 1
ATOM 1297 C C . TRP A 1 171 ? 38.459 5.021 -47.689 1.00 94.88 171 TRP A C 1
ATOM 1299 O O . TRP A 1 171 ? 38.965 5.007 -48.812 1.00 94.88 171 TRP A O 1
ATOM 1309 N N . ILE A 1 172 ? 38.958 5.778 -46.700 1.00 92.44 172 ILE A N 1
ATOM 1310 C CA . ILE A 1 172 ? 40.149 6.619 -46.894 1.00 92.44 172 ILE A CA 1
ATOM 1311 C C . ILE A 1 172 ? 41.382 5.761 -47.208 1.00 92.44 172 ILE A C 1
ATOM 1313 O O . ILE A 1 172 ? 42.149 6.092 -48.113 1.00 92.44 172 ILE A O 1
ATOM 1317 N N . GLY A 1 173 ? 41.536 4.623 -46.521 1.00 90.94 173 GLY A N 1
ATOM 1318 C CA . GLY A 1 173 ? 42.597 3.655 -46.791 1.00 90.94 173 GLY A CA 1
ATOM 1319 C C . GLY A 1 173 ? 42.478 3.047 -48.188 1.00 90.94 173 GLY A C 1
ATOM 1320 O O . GLY A 1 173 ? 43.470 2.969 -48.912 1.00 90.94 173 GLY A O 1
ATOM 1321 N N . PHE A 1 174 ? 41.264 2.683 -48.605 1.00 91.06 174 PHE A N 1
ATOM 1322 C CA . PHE A 1 174 ? 40.987 2.146 -49.937 1.00 91.06 174 PHE A CA 1
ATOM 1323 C C . PHE A 1 174 ? 41.320 3.149 -51.046 1.00 91.06 174 PHE A C 1
ATOM 1325 O O . PHE A 1 174 ? 42.008 2.814 -52.008 1.00 91.06 174 PHE A O 1
ATOM 1332 N N . PHE A 1 175 ? 40.911 4.410 -50.906 1.00 90.94 175 PHE A N 1
ATOM 1333 C CA . PHE A 1 175 ? 41.284 5.427 -51.885 1.00 90.94 175 PHE A CA 1
ATOM 1334 C C . PHE A 1 175 ? 42.785 5.677 -51.931 1.00 90.94 175 PHE A C 1
ATOM 1336 O O . PHE A 1 175 ? 43.341 5.856 -53.016 1.00 90.94 175 PHE A O 1
ATOM 1343 N N . TYR A 1 176 ? 43.454 5.659 -50.778 1.00 91.88 176 TYR A N 1
ATOM 1344 C CA . TYR A 1 176 ? 44.898 5.826 -50.725 1.00 91.88 176 TYR A CA 1
ATOM 1345 C C . TYR A 1 176 ? 45.624 4.701 -51.476 1.00 91.88 176 TYR A C 1
ATOM 1347 O O . TYR A 1 176 ? 46.535 4.980 -52.258 1.00 91.88 176 TYR A O 1
ATOM 1355 N N . THR A 1 177 ? 45.199 3.442 -51.316 1.00 89.88 177 THR A N 1
ATOM 1356 C CA . THR A 1 177 ? 45.801 2.307 -52.035 1.00 89.88 177 THR A CA 1
ATOM 1357 C C . THR A 1 177 ? 45.519 2.360 -53.536 1.00 89.88 177 THR A C 1
ATOM 1359 O O . THR A 1 177 ? 46.454 2.199 -54.320 1.00 89.88 177 THR A O 1
ATOM 1362 N N . VAL A 1 178 ? 44.286 2.666 -53.962 1.00 92.69 178 VAL A N 1
ATOM 1363 C CA . VAL A 1 178 ? 43.932 2.827 -55.388 1.00 92.69 178 VAL A CA 1
ATOM 1364 C C . VAL A 1 178 ? 44.738 3.956 -56.037 1.00 92.69 178 VAL A C 1
ATOM 1366 O O . VAL A 1 178 ? 45.289 3.786 -57.130 1.00 92.69 178 VAL A O 1
ATOM 1369 N N . TRP A 1 179 ? 44.867 5.099 -55.356 1.00 90.31 179 TRP A N 1
ATOM 1370 C CA . TRP A 1 179 ? 45.689 6.216 -55.818 1.00 90.31 179 TRP A CA 1
ATOM 1371 C C . TRP A 1 179 ? 47.163 5.822 -55.944 1.00 90.31 179 TRP A C 1
ATOM 1373 O O . TRP A 1 179 ? 47.799 6.123 -56.957 1.00 90.31 179 TRP A O 1
ATOM 1383 N N . LEU A 1 180 ? 47.704 5.105 -54.955 1.00 87.62 180 LEU A N 1
ATOM 1384 C CA . LEU A 1 180 ? 49.094 4.651 -54.949 1.00 87.62 180 LEU A CA 1
ATOM 1385 C C . LEU A 1 180 ? 49.360 3.668 -56.095 1.00 87.62 180 LEU A C 1
ATOM 1387 O O . LEU A 1 180 ? 50.328 3.846 -56.836 1.00 87.62 180 LEU A O 1
ATOM 1391 N N . VAL A 1 181 ? 48.480 2.686 -56.305 1.00 88.94 181 VAL A N 1
ATOM 1392 C CA . VAL A 1 181 ? 48.573 1.732 -57.423 1.00 88.94 181 VAL A CA 1
ATOM 1393 C C . VAL A 1 181 ? 48.516 2.460 -58.764 1.00 88.94 181 VAL A C 1
ATOM 1395 O O . VAL A 1 181 ? 49.348 2.201 -59.632 1.00 88.94 181 VAL A O 1
ATOM 1398 N N . THR A 1 182 ? 47.605 3.422 -58.921 1.00 89.12 182 THR A N 1
ATOM 1399 C CA . THR A 1 182 ? 47.477 4.211 -60.156 1.00 89.12 182 THR A CA 1
ATOM 1400 C C . THR A 1 182 ? 48.729 5.046 -60.417 1.00 89.12 182 THR A C 1
ATOM 1402 O O . THR A 1 182 ? 49.282 5.005 -61.513 1.00 89.12 182 THR A O 1
ATOM 1405 N N . ARG A 1 183 ? 49.242 5.760 -59.405 1.00 85.19 183 ARG A N 1
ATOM 1406 C CA . ARG A 1 183 ? 50.497 6.528 -59.497 1.00 85.19 183 ARG A CA 1
ATOM 1407 C C . ARG A 1 183 ? 51.678 5.636 -59.871 1.00 85.19 183 ARG A C 1
ATOM 1409 O O . ARG A 1 183 ? 52.481 6.022 -60.718 1.00 85.19 183 ARG A O 1
ATOM 1416 N N . LYS A 1 184 ? 51.772 4.448 -59.270 1.00 79.12 184 LYS A N 1
ATOM 1417 C CA . LYS A 1 184 ? 52.843 3.483 -59.544 1.00 79.12 184 LYS A CA 1
ATOM 1418 C C . LYS A 1 184 ? 52.726 2.909 -60.960 1.00 79.12 184 LYS A C 1
ATOM 1420 O O . LYS A 1 184 ? 53.727 2.845 -61.666 1.00 79.12 184 LYS A O 1
ATOM 1425 N N . SER A 1 185 ? 51.509 2.601 -61.410 1.00 73.88 185 SER A N 1
ATOM 1426 C CA . SER A 1 185 ? 51.218 2.158 -62.780 1.00 73.88 185 SER A CA 1
ATOM 1427 C C . SER A 1 185 ? 51.567 3.231 -63.819 1.00 73.88 185 SER A C 1
ATOM 1429 O O . SER A 1 185 ? 52.274 2.957 -64.786 1.00 73.88 185 SER A O 1
ATOM 1431 N N . LEU A 1 186 ? 51.184 4.488 -63.576 1.00 75.75 186 LEU A N 1
ATOM 1432 C CA . LEU A 1 186 ? 51.549 5.617 -64.437 1.00 75.75 186 LEU A CA 1
ATOM 1433 C C . LEU A 1 186 ? 53.063 5.866 -64.462 1.00 75.75 186 LEU A C 1
ATOM 1435 O O . LEU A 1 186 ? 53.602 6.229 -65.506 1.00 75.75 186 LEU A O 1
ATOM 1439 N N . GLY A 1 187 ? 53.755 5.666 -63.337 1.00 69.81 187 GLY A N 1
ATOM 1440 C CA . GLY A 1 187 ? 55.215 5.724 -63.259 1.00 69.81 187 GLY A CA 1
ATOM 1441 C C . GLY A 1 187 ? 55.874 4.676 -64.154 1.00 69.81 187 GLY A C 1
ATOM 1442 O O . GLY A 1 187 ? 56.716 5.025 -64.980 1.00 69.81 187 GLY A O 1
ATOM 1443 N N . PHE A 1 188 ? 55.421 3.422 -64.075 1.00 71.88 188 PHE A N 1
ATOM 1444 C CA . PHE A 1 188 ? 55.901 2.350 -64.950 1.00 71.88 188 PHE A CA 1
ATOM 1445 C C . PHE A 1 188 ? 55.558 2.585 -66.425 1.00 71.88 188 PHE A C 1
ATOM 1447 O O . PHE A 1 188 ? 56.397 2.336 -67.291 1.00 71.88 188 PHE A O 1
ATOM 1454 N N . ALA A 1 189 ? 54.378 3.131 -66.729 1.00 71.69 189 ALA A N 1
ATOM 1455 C CA . ALA A 1 189 ? 54.007 3.504 -68.091 1.00 71.69 189 ALA A CA 1
ATOM 1456 C C . ALA A 1 189 ? 54.913 4.620 -68.636 1.00 71.69 189 ALA A C 1
ATOM 1458 O O . ALA A 1 189 ? 55.414 4.519 -69.753 1.00 71.69 189 ALA A O 1
ATOM 1459 N N . LYS A 1 190 ? 55.201 5.655 -67.835 1.00 69.81 190 LYS A N 1
ATOM 1460 C CA . LYS A 1 190 ? 56.133 6.730 -68.212 1.00 69.81 190 LYS A CA 1
ATOM 1461 C C . LYS A 1 190 ? 57.556 6.216 -68.421 1.00 69.81 190 LYS A C 1
ATOM 1463 O O . LYS A 1 190 ? 58.205 6.632 -69.375 1.00 69.81 190 LYS A O 1
ATOM 1468 N N . GLN A 1 191 ? 58.032 5.305 -67.574 1.00 67.19 191 GLN A N 1
ATOM 1469 C CA . GLN A 1 191 ? 59.348 4.682 -67.734 1.00 67.19 191 GLN A CA 1
ATOM 1470 C C . GLN A 1 191 ? 59.406 3.820 -69.001 1.00 67.19 191 GLN A C 1
ATOM 1472 O O . GLN A 1 191 ? 60.368 3.915 -69.756 1.00 67.19 191 GLN A O 1
ATOM 1477 N N . SER A 1 192 ? 58.343 3.070 -69.295 1.00 62.31 192 SER A N 1
ATOM 1478 C CA . SER A 1 192 ? 58.234 2.263 -70.518 1.00 62.31 192 SER A CA 1
ATOM 1479 C C . SER A 1 192 ? 58.192 3.130 -71.780 1.00 62.31 192 SER A C 1
ATOM 1481 O O . SER A 1 192 ? 58.883 2.839 -72.756 1.00 62.31 192 SER A O 1
ATOM 1483 N N . LEU A 1 193 ? 57.450 4.242 -71.750 1.00 63.47 193 LEU A N 1
ATOM 1484 C CA . LEU A 1 193 ? 57.428 5.224 -72.836 1.00 63.47 193 LEU A CA 1
ATOM 1485 C C . LEU A 1 193 ? 58.784 5.914 -73.007 1.00 63.47 193 LEU A C 1
ATOM 1487 O O . LEU A 1 193 ? 59.216 6.114 -74.134 1.00 63.47 193 LEU A O 1
ATOM 1491 N N . SER A 1 194 ? 59.484 6.244 -71.919 1.00 63.81 194 SER A N 1
ATOM 1492 C CA . SER A 1 194 ? 60.815 6.857 -71.989 1.00 63.81 194 SER A CA 1
ATOM 1493 C C . SER A 1 194 ? 61.856 5.903 -72.585 1.00 63.81 194 SER A C 1
ATOM 1495 O O . SER A 1 194 ? 62.605 6.291 -73.480 1.00 63.81 194 SER A O 1
ATOM 1497 N N . VAL A 1 195 ? 61.865 4.632 -72.166 1.00 60.41 195 VAL A N 1
ATOM 1498 C CA . VAL A 1 195 ? 62.776 3.604 -72.704 1.00 60.41 195 VAL A CA 1
ATOM 1499 C C . VAL A 1 195 ? 62.484 3.327 -74.184 1.00 60.41 195 VAL A C 1
ATOM 1501 O O . VAL A 1 195 ? 63.411 3.236 -74.987 1.00 60.41 195 VAL A O 1
ATOM 1504 N N . THR A 1 196 ? 61.208 3.292 -74.574 1.00 64.31 196 THR A N 1
ATOM 1505 C CA . THR A 1 196 ? 60.802 3.095 -75.977 1.00 64.31 196 THR A CA 1
ATOM 1506 C C . THR A 1 196 ? 61.145 4.313 -76.842 1.00 64.31 196 THR A C 1
ATOM 1508 O O . THR A 1 196 ? 61.735 4.167 -77.910 1.00 64.31 196 THR A O 1
ATOM 1511 N N . SER A 1 197 ? 60.873 5.532 -76.365 1.00 58.53 197 SER A N 1
ATOM 1512 C CA . SER A 1 197 ? 61.233 6.772 -77.067 1.00 58.53 197 SER A CA 1
ATOM 1513 C C . SER A 1 197 ? 62.747 6.959 -77.197 1.00 58.53 197 SER A C 1
ATOM 1515 O O . SER A 1 197 ? 63.204 7.513 -78.193 1.00 58.53 197 SER A O 1
ATOM 1517 N N . SER A 1 198 ? 63.533 6.454 -76.242 1.00 59.75 198 SER A N 1
ATOM 1518 C CA . SER A 1 198 ? 65.003 6.500 -76.289 1.00 59.75 198 SER A CA 1
ATOM 1519 C C . SER A 1 198 ? 65.596 5.563 -77.354 1.00 59.75 198 SER A C 1
ATOM 1521 O O . SER A 1 198 ? 66.623 5.873 -77.962 1.00 59.75 198 SER A O 1
ATOM 1523 N N . ALA A 1 199 ? 64.934 4.437 -77.641 1.00 57.75 199 ALA A N 1
ATOM 1524 C CA . ALA A 1 199 ? 65.312 3.566 -78.756 1.00 57.75 199 ALA A CA 1
ATOM 1525 C C . ALA A 1 199 ? 64.978 4.209 -80.116 1.00 57.75 199 ALA A C 1
ATOM 1527 O O . ALA A 1 199 ? 65.758 4.115 -81.066 1.00 57.75 199 ALA A O 1
ATOM 1528 N N . ILE A 1 200 ? 63.854 4.927 -80.197 1.00 57.94 200 ILE A N 1
ATOM 1529 C CA . ILE A 1 200 ? 63.417 5.607 -81.424 1.00 57.94 200 ILE A CA 1
ATOM 1530 C C . ILE A 1 200 ? 64.293 6.839 -81.716 1.00 57.94 200 ILE A C 1
ATOM 1532 O O . ILE A 1 200 ? 64.687 7.059 -82.863 1.00 57.94 200 ILE A O 1
ATOM 1536 N N . SER A 1 201 ? 64.680 7.615 -80.697 1.00 59.09 201 SER A N 1
ATOM 1537 C CA . SER A 1 201 ? 65.548 8.789 -80.874 1.00 59.09 201 SER A CA 1
ATOM 1538 C C . SER A 1 201 ? 66.980 8.423 -81.280 1.00 59.09 201 SER A C 1
ATOM 1540 O O . SER A 1 201 ? 67.587 9.147 -82.066 1.00 59.09 201 SER A O 1
ATOM 1542 N N . THR A 1 202 ? 67.501 7.271 -80.846 1.00 54.50 202 THR A N 1
ATOM 1543 C CA . THR A 1 202 ? 68.803 6.752 -81.308 1.00 54.50 202 THR A CA 1
ATOM 1544 C C . THR A 1 202 ? 68.770 6.398 -82.800 1.00 54.50 202 THR A C 1
ATOM 1546 O O . THR A 1 202 ? 69.728 6.666 -83.525 1.00 54.50 202 THR A O 1
ATOM 1549 N N . CYS A 1 203 ? 67.642 5.879 -83.298 1.00 57.28 203 CYS A N 1
ATOM 1550 C CA . CYS A 1 203 ? 67.445 5.631 -84.727 1.00 57.28 203 CYS A CA 1
ATOM 1551 C C . CYS A 1 203 ? 67.365 6.949 -85.529 1.00 57.28 203 CYS A C 1
ATOM 1553 O O . CYS A 1 203 ? 67.977 7.072 -86.588 1.00 57.28 203 CYS A O 1
ATOM 1555 N N . SER A 1 204 ? 66.714 7.979 -84.973 1.00 57.34 204 SER A N 1
ATOM 1556 C CA . SER A 1 204 ? 66.664 9.329 -85.558 1.00 57.34 204 SER A CA 1
ATOM 1557 C C . SER A 1 204 ? 68.030 10.034 -85.570 1.00 57.34 204 SER A C 1
ATOM 1559 O O . SER A 1 204 ? 68.397 10.659 -86.564 1.00 57.34 204 SER A O 1
ATOM 1561 N N . ALA A 1 205 ? 68.817 9.943 -84.494 1.00 55.78 205 ALA A N 1
ATOM 1562 C CA . ALA A 1 205 ? 70.147 10.556 -84.411 1.00 55.78 205 ALA A CA 1
ATOM 1563 C C . ALA A 1 205 ? 71.159 9.892 -85.369 1.00 55.78 205 ALA A C 1
ATOM 1565 O O . ALA A 1 205 ? 72.019 10.567 -85.943 1.00 55.78 205 ALA A O 1
ATOM 1566 N N . ALA A 1 206 ? 71.007 8.586 -85.616 1.00 56.84 206 ALA A N 1
ATOM 1567 C CA . ALA A 1 206 ? 71.780 7.853 -86.618 1.00 56.84 206 ALA A CA 1
ATOM 1568 C C . ALA A 1 206 ? 71.445 8.261 -88.069 1.00 56.84 206 ALA A C 1
ATOM 1570 O O . ALA A 1 206 ? 72.247 8.022 -88.972 1.00 56.84 206 ALA A O 1
ATOM 1571 N N . TRP A 1 207 ? 70.286 8.881 -88.315 1.00 56.81 207 TRP A N 1
ATOM 1572 C CA . TRP A 1 207 ? 69.917 9.436 -89.625 1.00 56.81 207 TRP A CA 1
ATOM 1573 C C . TRP A 1 207 ? 70.266 10.925 -89.769 1.00 56.81 207 TRP A C 1
ATOM 1575 O O . TRP A 1 207 ? 70.676 11.338 -90.849 1.00 56.81 207 TRP A O 1
ATOM 1585 N N . GLY A 1 208 ? 70.214 11.721 -88.695 1.00 58.78 208 GLY A N 1
ATOM 1586 C CA . GLY A 1 208 ? 70.621 13.137 -88.723 1.00 58.78 208 GLY A CA 1
ATOM 1587 C C . GLY A 1 208 ? 72.123 13.362 -88.957 1.00 58.78 208 GLY A C 1
ATOM 1588 O O . GLY A 1 208 ? 72.517 14.338 -89.588 1.00 58.78 208 GLY A O 1
ATOM 1589 N N . THR A 1 209 ? 72.975 12.430 -88.527 1.00 53.75 209 THR A N 1
ATOM 1590 C CA . THR A 1 209 ? 74.439 12.497 -88.724 1.00 53.75 209 THR A CA 1
ATOM 1591 C C . THR A 1 209 ? 74.909 12.016 -90.102 1.00 53.75 209 THR A C 1
ATOM 1593 O O . THR A 1 209 ? 76.081 12.173 -90.438 1.00 53.75 209 THR A O 1
ATOM 1596 N N . ARG A 1 210 ? 74.011 11.475 -90.938 1.00 54.00 210 ARG A N 1
ATOM 1597 C CA . ARG A 1 210 ? 74.320 11.061 -92.319 1.00 54.00 210 ARG A CA 1
ATOM 1598 C C . ARG A 1 210 ? 74.208 12.196 -93.345 1.00 54.00 210 ARG A C 1
ATOM 1600 O O . ARG A 1 210 ? 74.731 12.044 -94.440 1.00 54.00 210 ARG A O 1
ATOM 1607 N N . ASN A 1 211 ? 73.612 13.334 -92.978 1.00 54.00 211 ASN A N 1
ATOM 1608 C CA . ASN A 1 211 ? 73.369 14.467 -93.884 1.00 54.00 211 ASN A CA 1
ATOM 1609 C C . ASN A 1 211 ? 74.327 15.664 -93.696 1.00 54.00 211 ASN A C 1
ATOM 1611 O O . ASN A 1 211 ? 74.088 16.718 -94.270 1.00 54.00 211 ASN A O 1
ATOM 1615 N N . LEU A 1 212 ? 75.411 15.524 -92.922 1.00 53.31 212 LEU A N 1
ATOM 1616 C CA . LEU A 1 212 ? 76.411 16.589 -92.695 1.00 53.31 212 LEU A CA 1
ATOM 1617 C C . LEU A 1 212 ? 77.823 16.219 -93.187 1.00 53.31 212 LEU A C 1
ATOM 1619 O O . LEU A 1 212 ? 78.816 16.733 -92.683 1.00 53.31 212 LEU A O 1
ATOM 1623 N N . LYS A 1 213 ? 77.937 15.308 -94.161 1.00 47.75 213 LYS A N 1
ATOM 1624 C CA . LYS A 1 213 ? 79.231 14.878 -94.719 1.00 47.75 213 LYS A CA 1
ATOM 1625 C C . LYS A 1 213 ? 79.278 14.970 -96.245 1.00 47.75 213 LYS A C 1
ATOM 1627 O O . LYS A 1 213 ? 79.670 14.017 -96.909 1.00 47.75 213 LYS A O 1
ATOM 1632 N N . HIS A 1 214 ? 78.846 16.106 -96.777 1.00 47.91 214 HIS A N 1
ATOM 1633 C CA . HIS A 1 214 ? 79.072 16.494 -98.165 1.00 47.91 214 HIS A CA 1
ATOM 1634 C C . HIS A 1 214 ? 79.166 18.019 -98.238 1.00 47.91 214 HIS A C 1
ATOM 1636 O O . HIS A 1 214 ? 78.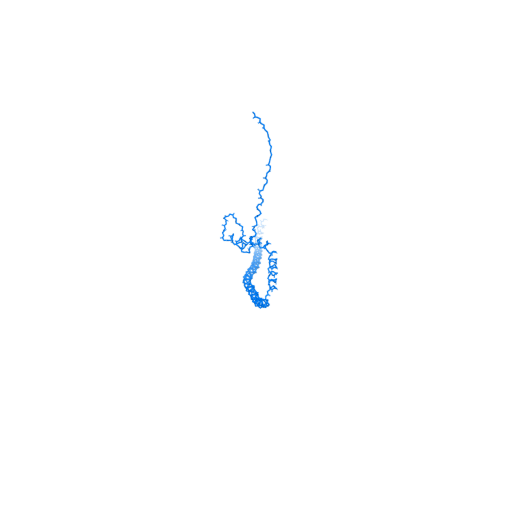154 18.687 -98.408 1.00 47.91 214 HIS A O 1
ATOM 1642 N N . ASP A 1 215 ? 80.370 18.529 -97.995 1.00 42.72 215 ASP A N 1
ATOM 1643 C CA . ASP A 1 215 ? 80.998 19.642 -98.719 1.00 42.72 215 ASP A CA 1
ATOM 1644 C C . ASP A 1 215 ? 82.504 19.624 -98.416 1.00 42.72 215 ASP A C 1
ATOM 1646 O O . ASP A 1 215 ? 82.866 19.462 -97.224 1.00 42.72 215 ASP A O 1
#